Protein AF-A0A7K3Y4B8-F1 (afdb_monomer_lite)

Sequence (287 aa):
VKPGFDLDEVRARVLRGQSLDTVLTEMQGIPAPSKPAAPAEVAPARPMEDERVVALDGMVKRLRGYVQELQDDLRERDREMERLRQTLRRERSAAGRKMRRDAELATKDATIENLRRQLRGERRRGRRLKKRLERMRTVAEIEESEDYTPIKVLESLTREAVRNLQEEVGIARGDVLYVARAHGWGRGVVKDLAEIGVRALVIGGEPPDPHLIRVTREAPLPLLPTDAVRPDIRGRTGAVKTDTLDDAIAEWDEEQKEYRREKDTERLEYLFKEYRSEREKEVRRGG

Radius of gyration: 58.85 Å; chains: 1; bounding box: 98×71×157 Å

Foldseek 3Di:
DDPDDPVVVLVVVVVVPDDSVVVVVVVPDDDDDDDDDDDDDDDDDDPPVVVVVVVVVVVVVVVVVVVVVVVVVVVVVVVVVVVVVVVVVVVVVVVVVVVVVVVVVVVVVVVVVVVVVVVVVVVVVVVLVVVLVVVQVVQVVQVVPLFKHKEFEFAEQEPVSVVVSCVRHRDAAAHEYEHQYDPPHDLVSLLVNLVRHHAAYEYHDDDHDPVVVVSCLVSVHHYHYCVQFVWADDPRMTITGPVSVVVRSVVSVVVSVVVVVVVVVVVVVVVVVVVVVVVVVVVVVVD

pLDDT: mean 83.44, std 15.02, range [31.27, 97.88]

Structure (mmCIF, N/CA/C/O backbone):
data_AF-A0A7K3Y4B8-F1
#
_entry.id   AF-A0A7K3Y4B8-F1
#
loop_
_atom_site.group_PDB
_atom_site.id
_atom_site.type_symbol
_atom_site.label_atom_id
_atom_site.label_alt_id
_atom_site.label_comp_id
_atom_site.label_asym_id
_atom_site.label_entity_id
_atom_site.label_seq_id
_atom_site.pdbx_PDB_ins_code
_atom_site.Cartn_x
_atom_site.Cartn_y
_atom_site.Cartn_z
_atom_site.occupancy
_atom_site.B_iso_or_equiv
_atom_site.auth_seq_id
_atom_site.auth_comp_id
_atom_site.auth_asym_id
_atom_site.auth_atom_id
_atom_site.pdbx_PDB_model_num
ATOM 1 N N . VAL A 1 1 ? 61.520 29.782 -61.969 1.00 47.88 1 VAL A N 1
ATOM 2 C CA . VAL A 1 1 ? 62.133 31.093 -61.649 1.00 47.88 1 VAL A CA 1
ATOM 3 C C . VAL A 1 1 ? 63.569 31.055 -62.155 1.00 47.88 1 VAL A C 1
ATOM 5 O O . VAL A 1 1 ? 64.222 30.046 -61.919 1.00 47.88 1 VAL A O 1
ATOM 8 N N . LYS A 1 2 ? 64.014 32.049 -62.943 1.00 43.81 2 LYS A N 1
ATOM 9 C CA . LYS A 1 2 ? 65.394 32.095 -63.471 1.00 43.81 2 LYS A CA 1
ATOM 10 C C . LYS A 1 2 ? 66.403 32.154 -62.303 1.00 43.81 2 LYS A C 1
ATOM 12 O O . LYS A 1 2 ? 66.070 32.761 -61.285 1.00 43.81 2 LYS A O 1
ATOM 17 N N . PRO A 1 3 ? 67.597 31.547 -62.419 1.00 48.22 3 PRO A N 1
ATOM 18 C CA . PRO A 1 3 ? 68.593 31.581 -61.353 1.00 48.22 3 PRO A CA 1
ATOM 19 C C . PRO A 1 3 ? 69.173 32.996 -61.233 1.00 48.22 3 PRO A C 1
ATOM 21 O O . PRO A 1 3 ? 69.582 33.567 -62.241 1.00 48.22 3 PRO A O 1
ATOM 24 N N . GLY A 1 4 ? 69.178 33.559 -60.022 1.00 60.00 4 GLY A N 1
ATOM 25 C CA . GLY A 1 4 ? 69.730 34.894 -59.740 1.00 60.00 4 GLY A CA 1
ATOM 26 C C . GLY A 1 4 ? 68.827 35.835 -58.934 1.00 60.00 4 GLY A C 1
ATOM 27 O O . GLY A 1 4 ? 69.252 36.940 -58.624 1.00 60.00 4 GLY A O 1
ATOM 28 N N . PHE A 1 5 ? 67.609 35.418 -58.577 1.00 62.25 5 PHE A N 1
ATOM 29 C CA . PHE A 1 5 ? 66.729 36.186 -57.692 1.00 62.25 5 PHE A CA 1
ATOM 30 C C . PHE A 1 5 ? 66.777 35.626 -56.272 1.00 62.25 5 PHE A C 1
ATOM 32 O O . PHE A 1 5 ? 66.592 34.421 -56.091 1.00 62.25 5 PHE A O 1
ATOM 39 N N . ASP A 1 6 ? 67.006 36.491 -55.282 1.00 70.81 6 ASP A N 1
ATOM 40 C CA . ASP A 1 6 ? 66.901 36.112 -53.875 1.00 70.81 6 ASP A CA 1
ATOM 41 C C . ASP A 1 6 ? 65.427 35.827 -53.544 1.00 70.81 6 ASP A C 1
ATOM 43 O O . ASP A 1 6 ? 64.566 36.714 -53.542 1.00 70.81 6 ASP A O 1
ATOM 47 N N . LEU A 1 7 ? 65.113 34.543 -53.370 1.00 70.44 7 LEU A N 1
ATOM 48 C CA . LEU A 1 7 ? 63.744 34.049 -53.239 1.00 70.44 7 LEU A CA 1
ATOM 49 C C . LEU A 1 7 ? 63.073 34.568 -51.964 1.00 70.44 7 LEU A C 1
ATOM 51 O O . LEU A 1 7 ? 61.848 34.720 -51.953 1.00 70.44 7 LEU A O 1
ATOM 55 N N . ASP A 1 8 ? 63.856 34.877 -50.929 1.00 70.81 8 ASP A N 1
ATOM 56 C CA . ASP A 1 8 ? 63.346 35.380 -49.656 1.00 70.81 8 ASP A CA 1
ATOM 57 C C . ASP A 1 8 ? 62.881 36.841 -49.768 1.00 70.81 8 ASP A C 1
ATOM 59 O O . ASP A 1 8 ? 61.846 37.210 -49.200 1.00 70.81 8 ASP A O 1
ATOM 63 N N . GLU A 1 9 ? 63.544 37.654 -50.596 1.00 72.44 9 GLU A N 1
ATOM 64 C CA . GLU A 1 9 ? 63.140 39.040 -50.848 1.00 72.44 9 GLU A CA 1
ATOM 65 C C . GLU A 1 9 ? 61.836 39.120 -51.662 1.00 72.44 9 GLU A C 1
ATOM 67 O O . GLU A 1 9 ? 60.930 39.897 -51.337 1.00 72.44 9 GLU A O 1
ATOM 72 N N . VAL A 1 10 ? 61.685 38.252 -52.669 1.00 74.12 10 VAL A N 1
ATOM 73 C CA . VAL A 1 10 ? 60.456 38.158 -53.475 1.00 74.12 10 VAL A CA 1
ATOM 74 C C . VAL A 1 10 ? 59.277 37.693 -52.610 1.00 74.12 10 VAL A C 1
ATOM 76 O O . VAL A 1 10 ? 58.186 38.264 -52.686 1.00 74.12 10 VAL A O 1
ATOM 79 N N . ARG A 1 11 ? 59.487 36.706 -51.725 1.00 71.19 11 ARG A N 1
ATOM 80 C CA . ARG A 1 11 ? 58.441 36.195 -50.819 1.00 71.19 11 ARG A CA 1
ATOM 81 C C . ARG A 1 11 ? 57.968 37.251 -49.820 1.00 71.19 11 ARG A C 1
ATOM 83 O O . ARG A 1 11 ? 56.764 37.373 -49.588 1.00 71.19 11 ARG A O 1
ATOM 90 N N . ALA A 1 12 ? 58.892 38.035 -49.262 1.00 79.06 12 ALA A N 1
ATOM 91 C CA . ALA A 1 12 ? 58.577 39.080 -48.291 1.00 79.06 12 ALA A CA 1
ATOM 92 C C . ALA A 1 12 ? 57.736 40.223 -48.890 1.00 79.06 12 ALA A C 1
ATOM 94 O O . ALA A 1 12 ? 56.865 40.765 -48.206 1.00 79.06 12 ALA A O 1
ATOM 95 N N . ARG A 1 13 ? 57.959 40.585 -50.162 1.00 71.94 13 ARG A N 1
ATOM 96 C CA . ARG A 1 13 ? 57.201 41.652 -50.845 1.00 71.94 13 ARG A CA 1
ATOM 97 C C . ARG A 1 13 ? 55.808 41.202 -51.293 1.00 71.94 13 ARG A C 1
ATOM 99 O O . ARG A 1 13 ? 54.858 41.976 -51.180 1.00 71.94 13 ARG A O 1
ATOM 106 N N . VAL A 1 14 ? 55.656 39.937 -51.689 1.00 78.75 14 VAL A N 1
ATOM 107 C CA . VAL A 1 14 ? 54.344 39.354 -52.028 1.00 78.75 14 VAL A CA 1
ATOM 108 C C . VAL A 1 14 ? 53.461 39.196 -50.782 1.00 78.75 14 VAL A C 1
ATOM 110 O O . VAL A 1 14 ? 52.271 39.499 -50.834 1.00 78.75 14 VAL A O 1
ATOM 113 N N . LEU A 1 15 ? 54.034 38.832 -49.626 1.00 78.00 15 LEU A N 1
ATOM 114 C CA . LEU A 1 15 ? 53.306 38.801 -48.344 1.00 78.00 15 LEU A CA 1
ATOM 115 C C . LEU A 1 15 ? 52.846 40.191 -47.864 1.00 78.00 15 LEU A C 1
ATOM 117 O O . LEU A 1 15 ? 51.876 40.278 -47.115 1.00 78.00 15 LEU A O 1
ATOM 121 N N . ARG A 1 16 ? 53.489 41.279 -48.316 1.00 74.44 16 ARG A N 1
ATOM 122 C CA . ARG A 1 16 ? 53.039 42.667 -48.083 1.00 74.44 16 ARG A CA 1
ATOM 123 C C . ARG A 1 16 ? 51.986 43.155 -49.090 1.00 74.44 16 ARG A C 1
ATOM 125 O O . ARG A 1 16 ? 51.612 44.322 -49.041 1.00 74.44 16 ARG A O 1
ATOM 132 N N . GLY A 1 17 ? 51.494 42.285 -49.976 1.00 64.56 17 GLY A N 1
ATOM 133 C CA . GLY A 1 17 ? 50.363 42.574 -50.863 1.00 64.56 17 GLY A CA 1
ATOM 134 C C . GLY A 1 17 ? 50.723 43.121 -52.248 1.00 64.56 17 GLY A C 1
ATOM 135 O O . GLY A 1 17 ? 49.830 43.584 -52.953 1.00 64.56 17 GLY A O 1
ATOM 136 N N . GLN A 1 18 ? 51.992 43.069 -52.669 1.00 76.88 18 GLN A N 1
ATOM 137 C CA . GLN A 1 18 ? 52.381 43.409 -54.045 1.00 76.88 18 GLN A CA 1
ATOM 138 C C . GLN A 1 18 ? 52.241 42.198 -54.980 1.00 76.88 18 GLN A C 1
ATOM 140 O O . GLN A 1 18 ? 52.522 41.063 -54.591 1.00 76.88 18 GLN A O 1
ATOM 145 N N . SER A 1 19 ? 51.812 42.431 -56.225 1.00 76.06 19 SER A N 1
ATOM 146 C CA . SER A 1 19 ? 51.643 41.356 -57.210 1.00 76.06 19 SER A CA 1
ATOM 147 C C . SER A 1 19 ? 52.997 40.813 -57.690 1.00 76.06 19 SER A C 1
ATOM 149 O O . SER A 1 19 ? 53.968 41.563 -57.824 1.00 76.06 19 SER A O 1
ATOM 151 N N . LEU A 1 20 ? 53.069 39.502 -57.944 1.00 70.81 20 LEU A N 1
ATOM 152 C CA . LEU A 1 20 ? 54.301 38.816 -58.360 1.00 70.81 20 LEU A CA 1
ATOM 153 C C . LEU A 1 20 ? 54.913 39.455 -59.622 1.00 70.81 20 LEU A C 1
ATOM 155 O O . LEU A 1 20 ? 56.127 39.634 -59.698 1.00 70.81 20 LEU A O 1
ATOM 159 N N . ASP A 1 21 ? 54.062 39.860 -60.568 1.00 66.25 21 ASP A N 1
ATOM 160 C CA . ASP A 1 21 ? 54.479 40.461 -61.837 1.00 66.25 21 ASP A CA 1
ATOM 161 C C . ASP A 1 21 ? 55.110 41.845 -61.640 1.00 66.25 21 ASP A C 1
ATOM 163 O O . ASP A 1 21 ? 56.146 42.136 -62.237 1.00 66.25 21 ASP A O 1
ATOM 167 N N . THR A 1 22 ? 54.574 42.681 -60.742 1.00 71.06 22 THR A N 1
ATOM 168 C CA . THR A 1 22 ? 55.178 43.990 -60.423 1.00 71.06 22 THR A CA 1
ATOM 169 C C . THR A 1 22 ? 56.569 43.858 -59.801 1.00 71.06 22 THR A C 1
ATOM 171 O O . THR A 1 22 ? 57.482 44.577 -60.201 1.00 71.06 22 THR A O 1
ATOM 174 N N . VAL A 1 23 ? 56.768 42.889 -58.898 1.00 73.94 23 VAL A N 1
ATOM 175 C CA . VAL A 1 23 ? 58.069 42.662 -58.240 1.00 73.94 23 VAL A CA 1
ATOM 176 C C . VAL A 1 23 ? 59.115 42.182 -59.250 1.00 73.94 23 VAL A C 1
ATOM 178 O O . VAL A 1 23 ? 60.250 42.652 -59.243 1.00 73.94 23 VAL A O 1
ATOM 181 N N . LEU A 1 24 ? 58.733 41.289 -60.166 1.00 70.00 24 LEU A N 1
ATOM 182 C CA . LEU A 1 24 ? 59.636 40.793 -61.208 1.00 70.00 24 LEU A CA 1
ATOM 183 C C . LEU A 1 24 ? 59.995 41.867 -62.244 1.00 70.00 24 LEU A C 1
ATOM 185 O O . LEU A 1 24 ? 61.100 41.838 -62.782 1.00 70.00 24 LEU A O 1
ATOM 189 N N . THR A 1 25 ? 59.092 42.815 -62.502 1.00 68.94 25 THR A N 1
ATOM 190 C CA . THR A 1 25 ? 59.298 43.884 -63.490 1.00 68.94 25 THR A CA 1
ATOM 191 C C . THR A 1 25 ? 60.204 44.994 -62.950 1.00 68.94 25 THR A C 1
ATOM 193 O O . THR A 1 25 ? 61.100 45.447 -63.659 1.00 68.94 25 THR A O 1
ATOM 196 N N . GLU A 1 26 ? 60.049 45.386 -61.680 1.00 68.19 26 GLU A N 1
ATOM 197 C CA . GLU A 1 26 ? 60.945 46.360 -61.031 1.00 68.19 26 GLU A CA 1
ATOM 198 C C . GLU A 1 26 ? 62.369 45.820 -60.874 1.00 68.19 26 GLU A C 1
ATOM 200 O O . GLU A 1 26 ? 63.338 46.556 -61.050 1.00 68.19 26 GLU A O 1
ATOM 205 N N . MET A 1 27 ? 62.509 44.521 -60.600 1.00 66.06 27 MET A N 1
ATOM 206 C CA . MET A 1 27 ? 63.821 43.890 -60.477 1.00 66.06 27 MET A CA 1
ATOM 207 C C . MET A 1 27 ? 64.529 43.667 -61.819 1.00 66.06 27 MET A C 1
ATOM 209 O O . MET A 1 27 ? 65.732 43.414 -61.825 1.00 66.06 27 MET A O 1
ATOM 213 N N . GLN A 1 28 ? 63.817 43.731 -62.950 1.00 63.09 28 GLN A N 1
ATOM 214 C CA . GLN A 1 28 ? 64.397 43.424 -64.260 1.00 63.09 28 GLN A CA 1
ATOM 215 C C . GLN A 1 28 ? 64.943 44.618 -65.039 1.00 63.09 28 GLN A C 1
ATOM 217 O O . GLN A 1 28 ? 65.652 44.359 -66.001 1.00 63.09 28 GLN A O 1
ATOM 222 N N . GLY A 1 29 ? 64.717 45.869 -64.619 1.00 49.56 29 GLY A N 1
ATOM 223 C CA . GLY A 1 29 ? 65.315 47.055 -65.251 1.00 49.56 29 GLY A CA 1
ATOM 224 C C . GLY A 1 29 ? 64.947 47.220 -66.736 1.00 49.56 29 GLY A C 1
ATOM 225 O O . GLY A 1 29 ? 65.363 46.463 -67.605 1.00 49.56 29 GLY A O 1
ATOM 226 N N . ILE A 1 30 ? 64.166 48.245 -67.063 1.00 45.56 30 ILE A N 1
ATOM 227 C CA . ILE A 1 30 ? 63.660 48.479 -68.426 1.00 45.56 30 ILE A CA 1
ATOM 228 C C . ILE A 1 30 ? 64.830 48.654 -69.427 1.00 45.56 30 ILE A C 1
ATOM 230 O O . ILE A 1 30 ? 65.615 49.590 -69.257 1.00 45.56 30 ILE A O 1
ATOM 234 N N . PRO A 1 31 ? 64.948 47.847 -70.505 1.00 41.91 31 PRO A N 1
ATOM 235 C CA . PRO A 1 31 ? 65.860 48.146 -71.605 1.00 41.91 31 PRO A CA 1
ATOM 236 C C . PRO A 1 31 ? 65.243 49.200 -72.538 1.00 41.91 31 PRO A C 1
ATOM 238 O O . PRO A 1 31 ? 64.061 49.136 -72.879 1.00 41.91 31 PRO A O 1
ATOM 241 N N . ALA A 1 32 ? 66.055 50.172 -72.958 1.00 36.22 32 ALA A N 1
ATOM 242 C CA . ALA A 1 32 ? 65.668 51.265 -73.851 1.00 36.22 32 ALA A CA 1
ATOM 243 C C . ALA A 1 32 ? 65.289 50.785 -75.275 1.00 36.22 32 ALA A C 1
ATOM 245 O O . ALA A 1 32 ? 65.851 49.797 -75.754 1.00 36.22 32 ALA A O 1
ATOM 246 N N . PRO A 1 33 ? 64.394 51.493 -75.997 1.00 41.59 33 PRO A N 1
ATOM 247 C CA . PRO A 1 33 ? 63.966 51.092 -77.334 1.00 41.59 33 PRO A CA 1
ATOM 248 C C . PRO A 1 33 ? 64.911 51.633 -78.421 1.00 41.59 33 PRO A C 1
ATOM 250 O O . PRO A 1 33 ? 65.165 52.836 -78.486 1.00 41.59 33 PRO A O 1
ATOM 253 N N . SER A 1 34 ? 65.381 50.768 -79.326 1.00 33.69 34 SER A N 1
ATOM 254 C CA . SER A 1 34 ? 66.035 51.171 -80.579 1.00 33.69 34 SER A CA 1
ATOM 255 C C . SER A 1 34 ? 65.073 51.060 -81.773 1.00 33.69 34 SER A C 1
ATOM 257 O O . SER A 1 34 ? 64.237 50.161 -81.859 1.00 33.69 34 SER A O 1
ATOM 259 N N . LYS A 1 35 ? 65.167 52.043 -82.674 1.00 33.09 35 LYS A N 1
ATOM 260 C CA . LYS A 1 35 ? 64.356 52.252 -83.893 1.00 33.09 35 LYS A CA 1
ATOM 261 C C . LYS A 1 35 ? 65.158 51.804 -85.153 1.00 33.09 35 LYS A C 1
ATOM 263 O O . LYS A 1 35 ? 66.322 51.451 -85.001 1.00 33.09 35 LYS A O 1
ATOM 268 N N . PRO A 1 36 ? 64.593 51.779 -86.380 1.00 51.81 36 PRO A N 1
ATOM 269 C CA . PRO A 1 36 ? 64.419 50.558 -87.178 1.00 51.81 36 PRO A CA 1
ATOM 270 C C . PRO A 1 36 ? 65.188 50.552 -88.520 1.00 51.81 36 PRO A C 1
ATOM 272 O O . PRO A 1 36 ? 65.557 51.608 -89.027 1.00 51.81 36 PRO A O 1
ATOM 275 N N . ALA A 1 37 ? 65.327 49.384 -89.163 1.00 31.27 37 ALA A N 1
ATOM 276 C CA . ALA A 1 37 ? 65.593 49.284 -90.605 1.00 31.27 37 ALA A CA 1
ATOM 277 C C . ALA A 1 37 ? 65.123 47.931 -91.183 1.00 31.27 37 ALA A C 1
ATOM 279 O O . ALA A 1 37 ? 65.311 46.882 -90.573 1.00 31.27 37 ALA A O 1
ATOM 280 N N . ALA A 1 38 ? 64.500 47.989 -92.359 1.00 34.81 38 ALA A N 1
ATOM 281 C CA . ALA A 1 38 ? 64.041 46.883 -93.211 1.00 34.81 38 ALA A CA 1
ATOM 282 C C . ALA A 1 38 ? 64.937 46.806 -94.482 1.00 34.81 38 ALA A C 1
ATOM 284 O O . ALA A 1 38 ? 65.752 47.712 -94.653 1.00 34.81 38 ALA A O 1
ATOM 285 N N . PRO A 1 39 ? 64.682 45.942 -95.492 1.00 53.06 39 PRO A N 1
ATOM 286 C CA . PRO A 1 39 ? 64.521 44.473 -95.522 1.00 53.06 39 PRO A CA 1
ATOM 287 C C . PRO A 1 39 ? 65.403 43.762 -96.607 1.00 53.06 39 PRO A C 1
ATOM 289 O O . PRO A 1 39 ? 65.973 44.428 -97.463 1.00 53.06 39 PRO A O 1
ATOM 292 N N . ALA A 1 40 ? 65.371 42.409 -96.622 1.00 42.31 40 ALA A N 1
ATOM 293 C CA . ALA A 1 40 ? 65.814 41.445 -97.676 1.00 42.31 40 ALA A CA 1
ATOM 294 C C . ALA A 1 40 ? 67.350 41.204 -97.813 1.00 42.31 40 ALA A C 1
ATOM 296 O O . ALA A 1 40 ? 68.127 42.092 -97.505 1.00 42.31 40 ALA A O 1
ATOM 297 N N . GLU A 1 41 ? 67.922 40.036 -98.165 1.00 36.22 41 GLU A N 1
ATOM 298 C CA . GLU A 1 41 ? 67.549 38.901 -99.042 1.00 36.22 41 GLU A CA 1
ATOM 299 C C . GLU A 1 41 ? 68.139 37.534 -98.566 1.00 36.22 41 GLU A C 1
ATOM 301 O O . GLU A 1 41 ? 68.649 37.399 -97.459 1.00 36.22 41 GLU A O 1
ATOM 306 N N . VAL A 1 42 ? 68.013 36.496 -99.404 1.00 47.12 42 VAL A N 1
ATOM 307 C CA . VAL A 1 42 ? 67.767 35.077 -99.101 1.00 47.12 42 VAL A CA 1
ATOM 308 C C . VAL A 1 42 ? 68.971 34.147 -99.401 1.00 47.12 42 VAL A C 1
ATOM 310 O O . VAL A 1 42 ? 69.652 34.335 -100.402 1.00 47.12 42 VAL A O 1
ATOM 313 N N . ALA A 1 43 ? 69.081 33.060 -98.605 1.00 41.88 43 ALA A N 1
ATOM 314 C CA . ALA A 1 43 ? 69.669 31.714 -98.866 1.00 41.88 43 ALA A CA 1
ATOM 315 C C . ALA A 1 43 ? 71.211 31.500 -98.841 1.00 41.88 43 ALA A C 1
ATOM 317 O O . ALA A 1 43 ? 71.957 32.434 -99.116 1.00 41.88 43 ALA A O 1
ATOM 318 N N . PRO A 1 44 ? 71.719 30.264 -98.545 1.00 47.16 44 PRO A N 1
ATOM 319 C CA . PRO A 1 44 ? 71.033 28.955 -98.545 1.00 47.16 44 PRO A CA 1
ATOM 320 C C . PRO A 1 44 ? 71.127 28.095 -97.257 1.00 47.16 44 PRO A C 1
ATOM 322 O O . PRO A 1 44 ? 71.902 28.343 -96.335 1.00 47.16 44 PRO A O 1
ATOM 325 N N . ALA A 1 45 ? 70.283 27.056 -97.251 1.00 52.28 45 ALA A N 1
ATOM 326 C CA . ALA A 1 45 ? 70.007 26.068 -96.209 1.00 52.28 45 ALA A CA 1
ATOM 327 C C . ALA A 1 45 ? 71.229 25.318 -95.633 1.00 52.28 45 ALA A C 1
ATOM 329 O O . ALA A 1 45 ? 72.159 24.950 -96.352 1.00 52.28 45 ALA A O 1
ATOM 330 N N . ARG A 1 46 ? 71.157 25.007 -94.328 1.00 48.75 46 ARG A N 1
ATOM 331 C CA . ARG A 1 46 ? 72.013 24.038 -93.616 1.00 48.75 46 ARG A CA 1
ATOM 332 C C . ARG A 1 46 ? 71.132 22.970 -92.934 1.00 48.75 46 ARG A C 1
ATOM 334 O O . ARG A 1 46 ? 70.122 23.341 -92.347 1.00 48.75 46 ARG A O 1
ATOM 341 N N . PRO A 1 47 ? 71.519 21.682 -92.916 1.00 51.38 47 PRO A N 1
ATOM 342 C CA . PRO A 1 47 ? 70.685 20.557 -92.464 1.00 51.38 47 PRO A CA 1
ATOM 343 C C . PRO A 1 47 ? 70.679 20.336 -90.931 1.00 51.38 47 PRO A C 1
ATOM 345 O O . PRO A 1 47 ? 70.655 19.201 -90.473 1.00 51.38 47 PRO A O 1
ATOM 348 N N . MET A 1 48 ? 70.762 21.394 -90.110 1.00 50.84 48 MET A N 1
ATOM 349 C CA . MET A 1 48 ? 70.856 21.269 -88.635 1.00 50.84 48 MET A CA 1
ATOM 350 C C . MET A 1 48 ? 69.549 21.558 -87.877 1.00 50.84 48 MET A C 1
ATOM 352 O O . MET A 1 48 ? 69.474 21.326 -86.669 1.00 50.84 48 MET A O 1
ATOM 356 N N . GLU A 1 49 ? 68.521 22.077 -88.549 1.00 56.44 49 GLU A N 1
ATOM 357 C CA . GLU A 1 49 ? 67.214 22.326 -87.922 1.00 56.44 49 GLU A CA 1
ATOM 358 C C . GLU A 1 49 ? 66.419 21.025 -87.736 1.00 56.44 49 GLU A C 1
ATOM 360 O O . GLU A 1 49 ? 65.734 20.873 -86.724 1.00 56.44 49 GLU A O 1
ATOM 365 N N . ASP A 1 50 ? 66.624 20.032 -88.604 1.00 61.25 50 ASP A N 1
ATOM 366 C CA . ASP A 1 50 ? 65.893 18.762 -88.566 1.00 61.25 50 ASP A CA 1
ATOM 367 C C . ASP A 1 50 ? 66.209 17.921 -87.313 1.00 61.25 50 ASP A C 1
ATOM 369 O O . ASP A 1 50 ? 65.296 17.407 -86.672 1.00 61.25 50 ASP A O 1
ATOM 373 N N . GLU A 1 51 ? 67.470 17.826 -86.871 1.00 66.81 51 GLU A N 1
ATOM 374 C CA . GLU A 1 51 ? 67.832 17.014 -85.690 1.00 66.81 51 GLU A CA 1
ATOM 375 C C . GLU A 1 51 ? 67.274 17.579 -84.372 1.00 66.81 51 GLU A C 1
ATOM 377 O O . GLU A 1 51 ? 66.849 16.830 -83.487 1.00 66.81 51 GLU A O 1
ATOM 382 N N . ARG A 1 52 ? 67.239 18.912 -84.229 1.00 70.81 52 ARG A N 1
ATOM 383 C CA . ARG A 1 52 ? 66.676 19.582 -83.043 1.00 70.81 52 ARG A CA 1
ATOM 384 C C . ARG A 1 52 ? 65.158 19.477 -83.004 1.00 70.81 52 ARG A C 1
ATOM 386 O O . ARG A 1 52 ? 64.602 19.260 -81.927 1.00 70.81 52 ARG A O 1
ATOM 393 N N . VAL A 1 53 ? 64.509 19.607 -84.159 1.00 75.56 53 VAL A N 1
ATOM 394 C CA . VAL A 1 53 ? 63.063 19.405 -84.299 1.00 75.56 53 VAL A CA 1
ATOM 395 C C . VAL A 1 53 ? 62.709 17.961 -83.944 1.00 75.56 53 VAL A C 1
ATOM 397 O O . VAL A 1 53 ? 61.864 17.747 -83.080 1.00 75.56 53 VAL A O 1
ATOM 400 N N . VAL A 1 54 ? 63.453 16.974 -84.452 1.00 76.19 54 VAL A N 1
ATOM 401 C CA . VAL A 1 54 ? 63.255 15.552 -84.120 1.00 76.19 54 VAL A CA 1
ATOM 402 C C . VAL A 1 54 ? 63.469 15.261 -82.624 1.00 76.19 54 VAL A C 1
ATOM 404 O O . VAL A 1 54 ? 62.702 14.505 -82.020 1.00 76.19 54 VAL A O 1
ATOM 407 N N . ALA A 1 55 ? 64.472 15.869 -81.982 1.00 79.25 55 ALA A N 1
ATOM 408 C CA . ALA A 1 55 ? 64.721 15.694 -80.548 1.00 79.25 55 ALA A CA 1
ATOM 409 C C . ALA A 1 55 ? 63.615 16.308 -79.665 1.00 79.25 55 ALA A C 1
ATOM 411 O O . ALA A 1 55 ? 63.202 15.696 -78.669 1.00 79.25 55 ALA A O 1
ATOM 412 N N . LEU A 1 56 ? 63.121 17.497 -80.029 1.00 81.25 56 LEU A N 1
ATOM 413 C CA . LEU A 1 56 ? 62.002 18.160 -79.358 1.00 81.25 56 LEU A CA 1
ATOM 414 C C . LEU A 1 56 ? 60.690 17.404 -79.582 1.00 81.25 56 LEU A C 1
ATOM 416 O O . LEU A 1 56 ? 59.965 17.178 -78.616 1.00 81.25 56 LEU A O 1
ATOM 420 N N . ASP A 1 57 ? 60.429 16.913 -80.792 1.00 80.50 57 ASP A N 1
ATOM 421 C CA . ASP A 1 57 ? 59.266 16.074 -81.097 1.00 80.50 57 ASP A CA 1
ATOM 422 C C . ASP A 1 57 ? 59.290 14.765 -80.298 1.00 80.50 57 ASP A C 1
ATOM 424 O O . ASP A 1 57 ? 58.270 14.338 -79.747 1.00 80.50 57 ASP A O 1
ATOM 428 N N . GLY A 1 58 ? 60.470 14.159 -80.131 1.00 85.06 58 GLY A N 1
ATOM 429 C CA . GLY A 1 58 ? 60.668 13.012 -79.246 1.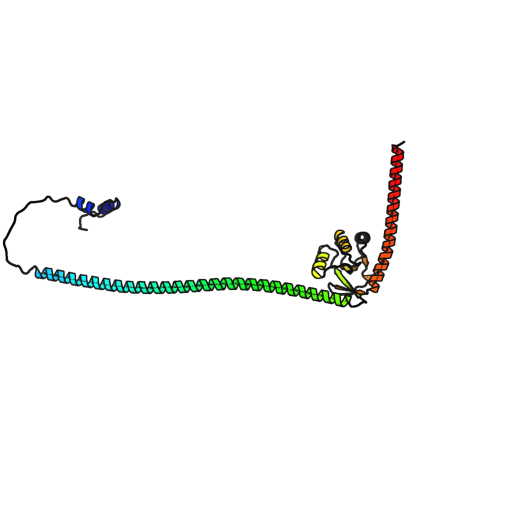00 85.06 58 GLY A CA 1
ATOM 430 C C . GLY A 1 58 ? 60.381 13.334 -77.773 1.00 85.06 58 GLY A C 1
ATOM 431 O O . GLY A 1 58 ? 59.781 12.521 -77.065 1.00 85.06 58 GLY A O 1
ATOM 432 N N . MET A 1 59 ? 60.766 14.522 -77.299 1.00 85.50 59 MET A N 1
ATOM 433 C CA . MET A 1 59 ? 60.477 14.983 -75.936 1.00 85.50 59 MET A CA 1
ATOM 434 C C . MET A 1 59 ? 58.989 15.285 -75.734 1.00 85.50 59 MET A C 1
ATOM 436 O O . MET A 1 59 ? 58.413 14.853 -74.737 1.00 85.50 59 MET A O 1
ATOM 440 N N . VAL A 1 60 ? 58.346 15.946 -76.697 1.00 88.75 60 VAL A N 1
ATOM 441 C CA . VAL A 1 60 ? 56.901 16.199 -76.706 1.00 88.75 60 VAL A CA 1
ATOM 442 C C . VAL A 1 60 ? 56.132 14.881 -76.707 1.00 88.75 60 VAL A C 1
ATOM 444 O O . VAL A 1 60 ? 55.164 14.745 -75.964 1.00 88.75 60 VAL A O 1
ATOM 447 N N . LYS A 1 61 ? 56.578 13.872 -77.466 1.00 87.19 61 LYS A N 1
ATOM 448 C CA . LYS A 1 61 ? 55.965 12.538 -77.466 1.00 87.19 61 LYS A CA 1
ATOM 449 C C . LYS A 1 61 ? 56.075 11.844 -76.103 1.00 87.19 61 LYS A C 1
ATOM 451 O O . LYS A 1 61 ? 55.082 11.293 -75.638 1.00 87.19 61 LYS A O 1
ATOM 456 N N . ARG A 1 62 ? 57.235 11.916 -75.434 1.00 88.38 62 ARG A N 1
ATOM 457 C CA . ARG A 1 62 ? 57.414 11.379 -74.067 1.00 88.38 62 ARG A CA 1
ATOM 458 C C . ARG A 1 62 ? 56.556 12.110 -73.038 1.00 88.38 62 ARG A C 1
ATOM 460 O O . ARG A 1 62 ? 55.899 11.463 -72.234 1.00 88.38 62 ARG A O 1
ATOM 467 N N . LEU A 1 63 ? 56.522 13.442 -73.089 1.00 89.75 63 LEU A N 1
ATOM 468 C CA . LEU A 1 63 ? 55.695 14.253 -72.193 1.00 89.75 63 LEU A CA 1
ATOM 469 C C . LEU A 1 63 ? 54.202 13.988 -72.406 1.00 89.75 63 LEU A C 1
ATOM 471 O O . LEU A 1 63 ? 53.469 13.871 -71.433 1.00 89.75 63 LEU A O 1
ATOM 475 N N . ARG A 1 64 ? 53.751 13.831 -73.657 1.00 89.75 64 ARG A N 1
ATOM 476 C CA . ARG A 1 64 ? 52.375 13.411 -73.963 1.00 89.75 64 ARG A CA 1
ATOM 477 C C . ARG A 1 64 ? 52.070 12.022 -73.400 1.00 89.75 64 ARG A C 1
ATOM 479 O O . ARG A 1 64 ? 50.992 11.844 -72.849 1.00 89.75 64 ARG A O 1
ATOM 486 N N . GLY A 1 65 ? 53.015 11.082 -73.482 1.00 92.06 65 GLY A N 1
ATOM 487 C CA . GLY A 1 65 ? 52.903 9.766 -72.840 1.00 92.06 65 GLY A CA 1
ATOM 488 C C . GLY A 1 65 ? 52.755 9.864 -71.320 1.00 92.06 65 GLY A C 1
ATOM 489 O O . GLY A 1 65 ? 51.814 9.316 -70.766 1.00 92.06 65 GLY A O 1
ATOM 490 N N . TYR A 1 66 ? 53.601 10.657 -70.661 1.00 92.94 66 TYR A N 1
ATOM 491 C CA . TYR A 1 66 ? 53.533 10.861 -69.210 1.00 92.94 66 TYR A CA 1
ATOM 492 C C . TYR A 1 66 ? 52.243 11.568 -68.763 1.00 92.94 66 TYR A C 1
ATOM 494 O O . TYR A 1 66 ? 51.666 11.236 -67.734 1.00 92.94 66 TYR A O 1
ATOM 502 N N . VAL A 1 67 ? 51.748 12.528 -69.552 1.00 93.69 67 VAL A N 1
ATOM 503 C CA . VAL A 1 67 ? 50.441 13.157 -69.304 1.00 93.69 67 VAL A CA 1
ATOM 504 C C . VAL A 1 67 ? 49.310 12.139 -69.454 1.00 93.69 67 VAL A C 1
ATOM 506 O O . VAL A 1 67 ? 48.376 12.175 -68.660 1.00 93.69 67 VAL A O 1
ATOM 509 N N . GLN A 1 68 ? 49.389 11.233 -70.431 1.00 92.94 68 GLN A N 1
ATOM 510 C CA . GLN A 1 68 ? 48.411 10.159 -70.607 1.00 92.94 68 GLN A CA 1
ATOM 511 C C . GLN A 1 68 ? 48.415 9.202 -69.401 1.00 92.94 68 GLN A C 1
ATOM 513 O O . GLN A 1 68 ? 47.355 8.938 -68.845 1.00 92.94 68 GLN A O 1
ATOM 518 N N . GLU A 1 69 ? 49.594 8.759 -68.952 1.00 93.94 69 GLU A N 1
ATOM 519 C CA . GLU A 1 69 ? 49.761 7.904 -67.765 1.00 93.94 69 GLU A CA 1
ATOM 520 C C . GLU A 1 69 ? 49.207 8.580 -66.503 1.00 93.94 69 GLU A C 1
ATOM 522 O O . GLU A 1 69 ? 48.383 7.999 -65.803 1.00 93.94 69 GLU A O 1
ATOM 527 N N . LEU A 1 70 ? 49.555 9.849 -66.260 1.00 94.62 70 LEU A N 1
ATOM 528 C CA . LEU A 1 70 ? 49.013 10.622 -65.138 1.00 94.62 70 LEU A CA 1
ATOM 529 C C . LEU A 1 70 ? 47.490 10.797 -65.215 1.00 94.62 70 LEU A C 1
ATOM 531 O O . LEU A 1 70 ? 46.817 10.815 -64.185 1.00 94.62 70 LEU A O 1
ATOM 535 N N . GLN A 1 71 ? 46.933 10.964 -66.417 1.00 94.00 71 GLN A N 1
ATOM 536 C CA . GLN A 1 71 ? 45.485 11.052 -66.609 1.00 94.00 71 GLN A CA 1
ATOM 537 C C . GLN A 1 71 ? 44.794 9.716 -66.333 1.00 94.00 71 GLN A C 1
ATOM 539 O O . GLN A 1 71 ? 43.699 9.711 -65.767 1.00 94.00 71 GLN A O 1
ATOM 544 N N . ASP A 1 72 ? 45.408 8.600 -66.715 1.00 95.38 72 ASP A N 1
ATOM 545 C CA . ASP A 1 72 ? 44.874 7.269 -66.450 1.00 95.38 72 ASP A CA 1
ATOM 546 C C . ASP A 1 72 ? 44.975 6.914 -64.957 1.00 95.38 72 ASP A C 1
ATOM 548 O O . ASP A 1 72 ? 43.971 6.494 -64.378 1.00 95.38 72 ASP A O 1
ATOM 552 N N . ASP A 1 73 ? 46.088 7.238 -64.293 1.00 95.06 73 ASP A N 1
ATOM 553 C CA . ASP A 1 73 ? 46.238 7.138 -62.836 1.00 95.06 73 ASP A CA 1
ATOM 554 C C . ASP A 1 73 ? 45.189 7.981 -62.100 1.00 95.06 73 ASP A C 1
ATOM 556 O O . ASP A 1 73 ? 44.544 7.508 -61.161 1.00 95.06 73 ASP A O 1
ATOM 560 N N . LEU A 1 74 ? 44.962 9.226 -62.536 1.00 95.62 74 LEU A N 1
ATOM 561 C CA . LEU A 1 74 ? 43.943 10.093 -61.943 1.00 95.62 74 LEU A CA 1
ATOM 562 C C . LEU A 1 74 ? 42.548 9.469 -62.073 1.00 95.62 74 LEU A C 1
ATOM 564 O O . LEU A 1 74 ? 41.799 9.432 -61.098 1.00 95.62 74 LEU A O 1
ATOM 568 N N . ARG A 1 75 ? 42.219 8.902 -63.242 1.00 95.69 75 ARG A N 1
ATOM 569 C CA . ARG A 1 75 ? 40.946 8.195 -63.465 1.00 95.69 75 ARG A CA 1
ATOM 570 C C . ARG A 1 75 ? 40.815 6.958 -62.583 1.00 95.69 75 ARG A C 1
ATOM 572 O O . ARG A 1 75 ? 39.718 6.669 -62.104 1.00 95.69 75 ARG A O 1
ATOM 579 N N . GLU A 1 76 ? 41.888 6.203 -62.375 1.00 96.12 76 GLU A N 1
ATOM 580 C CA . GLU A 1 76 ? 41.879 5.055 -61.466 1.00 96.12 76 GLU A CA 1
ATOM 581 C C . GLU A 1 76 ? 41.656 5.479 -60.016 1.00 96.12 76 GLU A C 1
ATOM 583 O O . GLU A 1 76 ? 40.794 4.910 -59.337 1.00 96.12 76 GLU A O 1
ATOM 588 N N . ARG A 1 77 ? 42.352 6.524 -59.561 1.00 95.94 77 ARG A N 1
ATOM 589 C CA . ARG A 1 77 ? 42.172 7.086 -58.218 1.00 95.94 77 ARG A CA 1
ATOM 590 C C . ARG A 1 77 ? 40.791 7.689 -58.021 1.00 95.94 77 ARG A C 1
ATOM 592 O O . ARG A 1 77 ? 40.207 7.494 -56.959 1.00 95.94 77 ARG A O 1
ATOM 599 N N . ASP A 1 78 ? 40.217 8.335 -59.030 1.00 95.94 78 ASP A N 1
ATOM 600 C CA . ASP A 1 78 ? 38.843 8.838 -58.976 1.00 95.94 78 ASP A CA 1
ATOM 601 C C . ASP A 1 78 ? 37.828 7.696 -58.823 1.00 95.94 78 ASP A C 1
ATOM 603 O O . ASP A 1 78 ? 36.935 7.768 -57.972 1.00 95.94 78 ASP A O 1
ATOM 607 N N . ARG A 1 79 ? 38.003 6.591 -59.564 1.00 96.50 79 ARG A N 1
ATOM 608 C CA . ARG A 1 79 ? 37.176 5.379 -59.403 1.00 96.50 79 ARG A CA 1
ATOM 609 C C . ARG A 1 79 ? 37.344 4.762 -58.015 1.00 96.50 79 ARG A C 1
ATOM 611 O O . ARG A 1 79 ? 36.363 4.320 -57.415 1.00 96.50 79 ARG A O 1
ATOM 618 N N . GLU A 1 80 ? 38.567 4.713 -57.493 1.00 96.31 80 GLU A N 1
ATOM 619 C CA . GLU A 1 80 ? 38.852 4.218 -56.143 1.00 96.31 80 GLU A CA 1
ATOM 620 C C . GLU A 1 80 ? 38.196 5.105 -55.075 1.00 96.31 80 GLU A C 1
ATOM 622 O O . GLU A 1 80 ? 37.504 4.599 -54.188 1.00 96.31 80 GLU A O 1
ATOM 627 N N . MET A 1 81 ? 38.313 6.429 -55.202 1.00 96.56 81 MET A N 1
ATOM 628 C CA . MET A 1 81 ? 37.643 7.389 -54.327 1.00 96.56 81 MET A CA 1
ATOM 629 C C . MET A 1 81 ? 36.126 7.220 -54.356 1.00 96.56 81 MET A C 1
ATOM 631 O O . MET A 1 81 ? 35.486 7.268 -53.304 1.00 96.56 81 MET A O 1
ATOM 635 N N . GLU A 1 82 ? 35.528 7.017 -55.529 1.00 96.31 82 GLU A N 1
ATOM 636 C CA . GLU A 1 82 ? 34.088 6.805 -55.645 1.00 96.31 82 GLU A CA 1
ATOM 637 C C . GLU A 1 82 ? 33.646 5.503 -54.962 1.00 96.31 82 GLU A C 1
ATOM 639 O O . GLU A 1 82 ? 32.691 5.514 -54.177 1.00 96.31 82 GLU A O 1
ATOM 644 N N . ARG A 1 83 ? 34.394 4.407 -55.155 1.00 96.50 83 ARG A N 1
ATOM 645 C CA . ARG A 1 83 ? 34.164 3.132 -54.454 1.00 96.50 83 ARG A CA 1
ATOM 646 C C . ARG A 1 83 ? 34.259 3.299 -52.939 1.00 96.50 83 ARG A C 1
ATOM 648 O O . ARG A 1 83 ? 33.340 2.902 -52.224 1.00 96.50 83 ARG A O 1
ATOM 655 N N . LEU A 1 84 ? 35.321 3.934 -52.438 1.00 97.00 84 LEU A N 1
ATOM 656 C CA . LEU A 1 84 ? 35.513 4.176 -51.005 1.00 97.00 84 LEU A CA 1
ATOM 657 C C . LEU A 1 84 ? 34.406 5.064 -50.424 1.00 97.00 84 LEU A C 1
ATOM 659 O O . LEU A 1 84 ? 33.868 4.762 -49.356 1.00 97.00 84 LEU A O 1
ATOM 663 N N . ARG A 1 85 ? 33.994 6.119 -51.140 1.00 95.81 85 ARG A N 1
ATOM 664 C CA . ARG A 1 85 ? 32.858 6.971 -50.750 1.00 95.81 85 ARG A CA 1
ATOM 665 C C . ARG A 1 85 ? 31.558 6.173 -50.686 1.00 95.81 85 ARG A C 1
ATOM 667 O O . ARG A 1 85 ? 30.771 6.375 -49.759 1.00 95.81 85 ARG A O 1
ATOM 674 N N . GLN A 1 86 ? 31.322 5.264 -51.632 1.00 96.69 86 GLN A N 1
ATOM 675 C CA . GLN A 1 86 ? 30.138 4.407 -51.629 1.00 96.69 86 GLN A CA 1
ATOM 676 C C . GLN A 1 86 ? 30.150 3.435 -50.441 1.00 96.69 86 GLN A C 1
ATOM 678 O O . GLN A 1 86 ? 29.142 3.332 -49.738 1.00 96.69 86 GLN A O 1
ATOM 683 N N . THR A 1 87 ? 31.280 2.780 -50.168 1.00 96.19 87 THR A N 1
ATOM 684 C CA . THR A 1 87 ? 31.446 1.893 -49.007 1.00 96.19 87 THR A CA 1
ATOM 685 C C . THR A 1 87 ? 31.232 2.653 -47.702 1.00 96.19 87 THR A C 1
ATOM 687 O O . THR A 1 87 ? 30.418 2.239 -46.879 1.00 96.19 87 THR A O 1
ATOM 690 N N . LEU A 1 88 ? 31.842 3.831 -47.548 1.00 96.56 88 LEU A N 1
ATOM 691 C CA . LEU A 1 88 ? 31.666 4.675 -46.365 1.00 96.56 88 LEU A CA 1
ATOM 692 C C . LEU A 1 88 ? 30.197 5.067 -46.144 1.00 96.56 88 LEU A C 1
ATOM 694 O O . LEU A 1 88 ? 29.711 5.054 -45.013 1.00 96.56 88 LEU A O 1
ATOM 698 N N . ARG A 1 89 ? 29.461 5.398 -47.213 1.00 95.81 89 ARG A N 1
ATOM 699 C CA . ARG A 1 89 ? 28.019 5.690 -47.130 1.00 95.81 89 ARG A CA 1
ATOM 700 C C . ARG A 1 89 ? 27.214 4.470 -46.684 1.00 95.81 89 ARG A C 1
ATOM 702 O O . ARG A 1 89 ? 26.309 4.618 -45.857 1.00 95.81 89 ARG A O 1
ATOM 709 N N . ARG A 1 90 ? 27.529 3.279 -47.205 1.00 95.94 90 ARG A N 1
ATOM 710 C CA . ARG A 1 90 ? 26.867 2.021 -46.818 1.00 95.94 90 ARG A CA 1
ATOM 711 C C . ARG A 1 90 ? 27.111 1.698 -45.346 1.00 95.94 90 ARG A C 1
ATOM 713 O O . ARG A 1 90 ? 26.137 1.480 -44.628 1.00 95.94 90 ARG A O 1
ATOM 720 N N . GLU A 1 91 ? 28.360 1.776 -44.893 1.00 96.31 91 GLU A N 1
ATOM 721 C CA . GLU A 1 91 ? 28.741 1.533 -43.496 1.00 96.31 91 GLU A CA 1
ATOM 722 C C . GLU A 1 91 ? 28.076 2.526 -42.542 1.00 96.31 91 GLU A C 1
ATOM 724 O O . GLU A 1 91 ? 27.430 2.126 -41.575 1.00 96.31 91 GLU A O 1
ATOM 729 N N . ARG A 1 92 ? 28.110 3.829 -42.855 1.00 94.81 92 ARG A N 1
ATOM 730 C CA . ARG A 1 92 ? 27.414 4.853 -42.055 1.00 94.81 92 ARG A CA 1
ATOM 731 C C . ARG A 1 92 ? 25.912 4.597 -41.972 1.00 94.81 92 ARG A C 1
ATOM 733 O O . ARG A 1 92 ? 25.317 4.736 -40.905 1.00 94.81 92 ARG A O 1
ATOM 740 N N . SER A 1 93 ? 25.294 4.190 -43.078 1.00 95.62 93 SER A N 1
ATOM 741 C CA . SER A 1 93 ? 23.864 3.866 -43.106 1.00 95.62 93 SER A CA 1
ATOM 742 C C . SER A 1 93 ? 23.549 2.615 -42.280 1.00 95.62 93 SER A C 1
ATOM 744 O O . SER A 1 93 ? 22.541 2.579 -41.575 1.00 95.62 93 SER A O 1
ATOM 746 N N . ALA A 1 94 ? 24.402 1.590 -42.342 1.00 95.50 94 ALA A N 1
ATOM 747 C CA . ALA A 1 94 ? 24.260 0.370 -41.554 1.00 95.50 94 ALA A CA 1
ATOM 748 C C . ALA A 1 94 ? 24.436 0.640 -40.052 1.00 95.50 94 ALA A C 1
ATOM 750 O O . ALA A 1 94 ? 23.583 0.229 -39.261 1.00 95.50 94 ALA A O 1
ATOM 751 N N . ALA A 1 95 ? 25.467 1.399 -39.677 1.00 94.94 95 ALA A N 1
ATOM 752 C CA . ALA A 1 95 ? 25.708 1.843 -38.309 1.00 94.94 95 ALA A CA 1
ATOM 753 C C . ALA A 1 95 ? 24.532 2.675 -37.775 1.00 94.94 95 ALA A C 1
ATOM 755 O O . ALA A 1 95 ? 24.012 2.379 -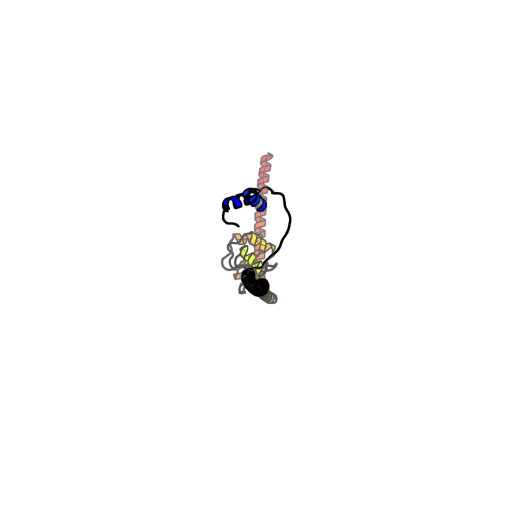36.701 1.00 94.94 95 ALA A O 1
ATOM 756 N N . GLY A 1 96 ? 24.026 3.632 -38.562 1.00 95.19 96 GLY A N 1
ATOM 757 C CA . GLY A 1 96 ? 22.854 4.430 -38.195 1.00 95.19 96 GLY A CA 1
ATOM 758 C C . GLY A 1 96 ? 21.595 3.583 -37.980 1.00 95.19 96 GLY A C 1
ATOM 759 O O . GLY A 1 96 ? 20.873 3.780 -37.004 1.00 95.19 96 GLY A O 1
ATOM 760 N N . ARG A 1 97 ? 21.344 2.582 -38.838 1.00 95.94 97 ARG A N 1
ATOM 761 C CA . ARG A 1 97 ? 20.238 1.625 -38.643 1.00 95.94 97 ARG A CA 1
ATOM 762 C C . ARG A 1 97 ? 20.425 0.752 -37.406 1.00 95.94 97 ARG A C 1
ATOM 764 O O . ARG A 1 97 ? 19.435 0.375 -36.787 1.00 95.94 97 ARG A O 1
ATOM 771 N N . LYS A 1 98 ? 21.659 0.374 -37.068 1.00 96.19 98 LYS A N 1
ATOM 772 C CA . LYS A 1 98 ? 21.950 -0.394 -35.852 1.00 96.19 98 LYS A CA 1
ATOM 773 C C . LYS A 1 98 ? 21.687 0.455 -34.608 1.00 96.19 98 LYS A C 1
ATOM 775 O O . LYS A 1 98 ? 20.878 0.050 -33.791 1.00 96.19 98 LYS A O 1
ATOM 780 N N . MET A 1 99 ? 22.226 1.672 -34.547 1.00 95.81 99 MET A N 1
ATOM 781 C CA . MET A 1 99 ? 22.001 2.593 -33.425 1.00 95.81 99 MET A CA 1
ATOM 782 C C . MET A 1 99 ? 20.517 2.890 -33.184 1.00 95.81 99 MET A C 1
ATOM 784 O O . MET A 1 99 ? 20.075 2.889 -32.041 1.00 95.81 99 MET A O 1
ATOM 788 N N . ARG A 1 100 ? 19.725 3.102 -34.247 1.00 96.00 100 ARG A N 1
ATOM 789 C CA . ARG A 1 100 ? 18.270 3.300 -34.113 1.00 96.00 100 ARG A CA 1
ATOM 790 C C . ARG A 1 100 ? 17.572 2.076 -33.521 1.00 96.00 100 ARG A C 1
ATOM 792 O O . ARG A 1 100 ? 16.737 2.236 -32.641 1.00 96.00 100 ARG A O 1
ATOM 799 N N . ARG A 1 101 ? 17.930 0.873 -33.984 1.00 96.75 101 ARG A N 1
ATOM 800 C CA . ARG A 1 101 ? 17.389 -0.382 -33.443 1.00 96.75 101 ARG A CA 1
ATOM 801 C C . ARG A 1 101 ? 17.792 -0.581 -31.988 1.00 96.75 101 ARG A C 1
ATOM 803 O O . ARG A 1 101 ? 16.935 -0.894 -31.177 1.00 96.75 101 ARG A O 1
ATOM 810 N N . ASP A 1 102 ? 19.055 -0.347 -31.652 1.00 96.50 102 ASP A N 1
ATOM 811 C CA . ASP A 1 102 ? 19.558 -0.493 -30.285 1.00 96.50 102 ASP A CA 1
ATOM 812 C C . ASP A 1 102 ? 18.874 0.512 -29.338 1.00 96.50 102 ASP A C 1
ATOM 814 O O . ASP A 1 102 ? 18.489 0.152 -28.229 1.00 96.50 102 ASP A O 1
ATOM 818 N N . ALA A 1 103 ? 18.627 1.748 -29.791 1.00 96.31 103 ALA A N 1
ATOM 819 C CA . ALA A 1 103 ? 17.864 2.743 -29.034 1.00 96.31 103 ALA A CA 1
ATOM 820 C C . ALA A 1 103 ? 16.386 2.341 -28.847 1.00 96.31 103 ALA A C 1
ATOM 822 O O . ALA A 1 103 ? 15.813 2.520 -27.771 1.00 96.31 103 ALA A O 1
ATOM 823 N N . GLU A 1 104 ? 15.757 1.768 -29.874 1.00 97.38 104 GLU A N 1
ATOM 824 C CA . GLU A 1 104 ? 14.391 1.245 -29.780 1.00 97.38 104 GLU A CA 1
ATOM 825 C C . GLU A 1 104 ? 14.310 0.046 -28.824 1.00 97.38 104 GLU A C 1
ATOM 827 O O . GLU A 1 104 ? 13.395 -0.039 -28.007 1.00 97.38 104 GLU A O 1
ATOM 832 N N . LEU A 1 105 ? 15.287 -0.861 -28.872 1.00 97.75 105 LEU A N 1
ATOM 833 C CA . LEU A 1 105 ? 15.379 -1.979 -27.937 1.00 97.75 105 LEU A CA 1
ATOM 834 C C . LEU A 1 105 ? 15.577 -1.479 -26.506 1.00 97.75 105 LEU A C 1
ATOM 836 O O . LEU A 1 105 ? 14.831 -1.888 -25.627 1.00 97.75 105 LEU A O 1
ATOM 840 N N . ALA A 1 106 ? 16.474 -0.516 -26.282 1.00 96.75 106 ALA A N 1
ATOM 841 C CA . ALA A 1 106 ? 16.698 0.059 -24.959 1.00 96.75 106 ALA A CA 1
ATOM 842 C C . ALA A 1 106 ? 15.433 0.717 -24.376 1.00 96.75 106 ALA A C 1
ATOM 844 O O . ALA A 1 106 ? 15.128 0.546 -23.194 1.00 96.75 106 ALA A O 1
ATOM 845 N N . THR A 1 107 ? 14.659 1.441 -25.194 1.00 96.88 107 THR A N 1
ATOM 846 C CA . THR A 1 107 ? 13.389 2.041 -24.741 1.00 96.88 107 THR A CA 1
ATOM 847 C C . THR A 1 107 ? 12.324 0.980 -24.451 1.00 96.88 107 THR A C 1
ATOM 849 O O . THR A 1 107 ? 11.615 1.074 -23.442 1.00 96.88 107 THR A O 1
ATOM 852 N N . LYS A 1 108 ? 12.237 -0.069 -25.277 1.00 97.56 108 LYS A N 1
ATOM 853 C CA . LYS A 1 108 ? 11.360 -1.224 -25.032 1.00 97.56 108 LYS A CA 1
ATOM 854 C C . LYS A 1 108 ? 11.748 -1.980 -23.764 1.00 97.56 108 LYS A C 1
ATOM 856 O O . LYS A 1 108 ? 10.869 -2.263 -22.956 1.00 97.56 108 LYS A O 1
ATOM 861 N N . ASP A 1 109 ? 13.030 -2.237 -23.540 1.00 97.31 109 ASP A N 1
ATOM 862 C CA . ASP A 1 109 ? 13.531 -2.939 -22.355 1.00 97.31 109 ASP A CA 1
ATOM 863 C C . ASP A 1 109 ? 13.246 -2.151 -21.073 1.00 97.31 109 ASP A C 1
ATOM 865 O O . ASP A 1 109 ? 12.741 -2.712 -20.098 1.00 97.31 109 ASP A O 1
ATOM 869 N N . ALA A 1 110 ? 13.457 -0.831 -21.089 1.00 97.44 110 ALA A N 1
ATOM 870 C CA . ALA A 1 110 ? 13.080 0.037 -19.974 1.00 97.44 110 ALA A CA 1
ATOM 871 C C . ALA A 1 110 ? 11.568 -0.020 -19.686 1.00 97.44 110 ALA A C 1
ATOM 873 O O . ALA A 1 110 ? 11.141 -0.087 -18.529 1.00 97.44 110 ALA A O 1
ATOM 874 N N . THR A 1 111 ? 10.749 -0.053 -20.742 1.00 97.38 111 THR A N 1
ATOM 875 C CA . THR A 1 111 ? 9.291 -0.189 -20.628 1.00 97.38 111 THR A CA 1
ATOM 876 C C . THR A 1 111 ? 8.904 -1.548 -20.041 1.00 97.38 111 THR A C 1
ATOM 878 O O . THR A 1 111 ? 8.075 -1.613 -19.131 1.00 97.38 111 THR A O 1
ATOM 881 N N . ILE A 1 112 ? 9.533 -2.632 -20.502 1.00 97.75 112 ILE A N 1
ATOM 882 C CA . ILE A 1 112 ? 9.319 -3.993 -19.997 1.00 97.75 112 ILE A CA 1
ATOM 883 C C . ILE A 1 112 ? 9.668 -4.074 -18.509 1.00 97.75 112 ILE A C 1
ATOM 885 O O . ILE A 1 112 ? 8.889 -4.629 -17.732 1.00 97.75 112 ILE A O 1
ATOM 889 N N . GLU A 1 113 ? 10.792 -3.502 -18.081 1.00 97.62 113 GLU A N 1
ATOM 890 C CA . GLU A 1 113 ? 11.180 -3.494 -16.668 1.00 97.62 113 GLU A CA 1
ATOM 891 C C . GLU A 1 113 ? 10.197 -2.705 -15.796 1.00 97.62 113 GLU A C 1
ATOM 893 O O . GLU A 1 113 ? 9.821 -3.161 -14.708 1.00 97.62 113 GLU A O 1
ATOM 898 N N . ASN A 1 114 ? 9.693 -1.570 -16.287 1.00 97.88 114 ASN A N 1
ATOM 899 C CA . ASN A 1 114 ? 8.652 -0.822 -15.589 1.00 97.88 114 ASN A CA 1
ATOM 900 C C . ASN A 1 114 ? 7.349 -1.634 -15.458 1.00 97.88 114 ASN A C 1
ATOM 902 O O . ASN A 1 114 ? 6.819 -1.786 -14.353 1.00 97.88 114 ASN A O 1
ATOM 906 N N . LEU A 1 115 ? 6.876 -2.237 -16.553 1.00 97.44 115 LEU A N 1
ATOM 907 C CA . LEU A 1 115 ? 5.677 -3.082 -16.557 1.00 97.44 115 LEU A CA 1
ATOM 908 C C . LEU A 1 115 ? 5.832 -4.292 -15.626 1.00 97.44 115 LEU A C 1
ATOM 910 O O . LEU A 1 115 ? 4.919 -4.624 -14.868 1.00 97.44 115 LEU A O 1
ATOM 914 N N . ARG A 1 116 ? 7.008 -4.930 -15.609 1.00 96.94 116 ARG A N 1
ATOM 915 C CA . ARG A 1 116 ? 7.327 -6.022 -14.674 1.00 96.94 116 ARG A CA 1
ATOM 916 C C . ARG A 1 116 ? 7.243 -5.560 -13.224 1.00 96.94 116 ARG A C 1
ATOM 918 O O . ARG A 1 116 ? 6.706 -6.287 -12.382 1.00 96.94 116 ARG A O 1
ATOM 925 N N . ARG A 1 117 ? 7.754 -4.366 -12.909 1.00 97.44 117 ARG A N 1
ATOM 926 C CA . ARG A 1 117 ? 7.678 -3.785 -11.561 1.00 97.44 117 ARG A CA 1
ATOM 927 C C . ARG A 1 117 ? 6.230 -3.518 -11.153 1.00 97.44 117 ARG A C 1
ATOM 929 O O . ARG A 1 117 ? 5.840 -3.920 -10.055 1.00 97.44 117 ARG A O 1
ATOM 936 N N . GLN A 1 118 ? 5.433 -2.922 -12.038 1.00 96.06 118 GLN A N 1
ATOM 937 C CA . GLN A 1 118 ? 4.006 -2.687 -11.809 1.00 96.06 118 GLN A CA 1
ATOM 938 C C . GLN A 1 118 ? 3.255 -4.002 -11.575 1.00 96.06 118 GLN A C 1
ATOM 940 O O . GLN A 1 118 ? 2.574 -4.142 -10.561 1.00 96.06 118 GLN A O 1
ATOM 945 N N . LEU A 1 119 ? 3.477 -5.018 -12.415 1.00 96.69 119 LEU A N 1
ATOM 946 C CA . LEU A 1 119 ? 2.863 -6.340 -12.263 1.00 96.69 119 LEU A CA 1
ATOM 947 C C . LEU A 1 119 ? 3.211 -6.995 -10.918 1.00 96.69 119 LEU A C 1
ATOM 949 O O . LEU A 1 119 ? 2.355 -7.605 -10.278 1.00 96.69 119 LEU A O 1
ATOM 953 N N . ARG A 1 120 ? 4.464 -6.879 -10.459 1.00 96.12 120 ARG A N 1
ATOM 954 C CA . ARG A 1 120 ? 4.863 -7.370 -9.128 1.00 96.12 120 ARG A CA 1
ATOM 955 C C . ARG A 1 120 ? 4.139 -6.613 -8.011 1.00 96.12 120 ARG A C 1
ATOM 957 O O . ARG A 1 120 ? 3.723 -7.246 -7.041 1.00 96.12 120 ARG A O 1
ATOM 964 N N . GLY A 1 121 ? 3.987 -5.295 -8.143 1.00 95.69 121 GLY A N 1
ATOM 965 C CA . GLY A 1 121 ? 3.224 -4.458 -7.214 1.00 95.69 121 GLY A CA 1
ATOM 966 C C . GLY A 1 121 ? 1.760 -4.888 -7.128 1.00 95.69 121 GLY A C 1
ATOM 967 O O . GLY A 1 121 ? 1.277 -5.207 -6.041 1.00 95.69 121 GLY A O 1
ATOM 968 N N . GLU A 1 122 ? 1.095 -5.009 -8.274 1.00 95.06 122 GLU A N 1
ATOM 969 C CA . GLU A 1 122 ? -0.303 -5.439 -8.367 1.00 95.06 122 GLU A CA 1
ATOM 970 C C . GLU A 1 122 ? -0.515 -6.857 -7.830 1.00 95.06 122 GLU A C 1
ATOM 972 O O . GLU A 1 122 ? -1.408 -7.093 -7.020 1.00 95.06 122 GLU A O 1
ATOM 977 N N . ARG A 1 123 ? 0.372 -7.807 -8.150 1.00 94.88 123 ARG A N 1
ATOM 978 C CA . ARG A 1 123 ? 0.311 -9.162 -7.571 1.00 94.88 123 ARG A CA 1
ATOM 979 C C . ARG A 1 123 ? 0.427 -9.151 -6.045 1.00 94.88 123 ARG A C 1
ATOM 981 O O . ARG A 1 123 ? -0.246 -9.934 -5.376 1.00 94.88 123 ARG A O 1
ATOM 988 N N . ARG A 1 124 ? 1.275 -8.287 -5.472 1.00 93.94 124 ARG A N 1
ATOM 989 C CA . ARG A 1 124 ? 1.382 -8.131 -4.010 1.00 93.94 124 ARG A CA 1
ATOM 990 C C . ARG A 1 124 ? 0.101 -7.541 -3.421 1.00 93.94 124 ARG A C 1
ATOM 992 O O . ARG A 1 124 ? -0.351 -8.047 -2.396 1.00 93.94 124 ARG A O 1
ATOM 999 N N . ARG A 1 125 ? -0.495 -6.533 -4.068 1.00 92.44 125 ARG A N 1
ATOM 1000 C CA . ARG A 1 125 ? -1.792 -5.953 -3.671 1.00 92.44 125 ARG A CA 1
ATOM 1001 C C . ARG A 1 125 ? -2.899 -7.004 -3.708 1.00 92.44 125 ARG A C 1
ATOM 1003 O O . ARG A 1 125 ? -3.553 -7.215 -2.693 1.00 92.44 125 ARG A O 1
ATOM 1010 N N . GLY A 1 126 ? -3.015 -7.754 -4.803 1.00 93.44 126 GLY A N 1
ATOM 1011 C CA . GLY A 1 126 ? -3.988 -8.838 -4.948 1.00 93.44 126 GLY A CA 1
ATOM 1012 C C . GLY A 1 126 ? -3.848 -9.916 -3.870 1.00 93.44 126 GLY A C 1
ATOM 1013 O O . GLY A 1 126 ? -4.840 -10.320 -3.272 1.00 93.44 126 GLY A O 1
ATOM 1014 N N . ARG A 1 127 ? -2.618 -10.332 -3.529 1.00 92.00 127 ARG A N 1
ATOM 1015 C CA . ARG A 1 127 ? -2.387 -11.273 -2.414 1.00 92.00 127 ARG A CA 1
ATOM 1016 C C . ARG A 1 127 ? -2.823 -10.709 -1.060 1.00 92.00 127 ARG A C 1
ATOM 1018 O O . ARG A 1 127 ? -3.358 -11.460 -0.252 1.00 92.00 127 ARG A O 1
ATOM 1025 N N . ARG A 1 128 ? -2.588 -9.418 -0.795 1.00 87.25 128 ARG A N 1
ATOM 1026 C CA . ARG A 1 128 ? -3.034 -8.760 0.448 1.00 87.25 128 ARG A CA 1
ATOM 1027 C C . ARG A 1 128 ? -4.559 -8.695 0.522 1.00 87.25 128 ARG A C 1
ATOM 1029 O O . ARG A 1 128 ? -5.119 -9.074 1.542 1.00 87.25 128 ARG A O 1
ATOM 1036 N N . LEU A 1 129 ? -5.213 -8.294 -0.568 1.00 89.12 129 LEU A N 1
ATOM 1037 C CA . LEU A 1 129 ? -6.674 -8.244 -0.657 1.00 89.12 129 LEU A CA 1
ATOM 1038 C C . LEU A 1 129 ? -7.302 -9.633 -0.509 1.00 89.12 129 LEU A C 1
ATOM 1040 O O . LEU A 1 129 ? -8.248 -9.782 0.252 1.00 89.12 129 LEU A O 1
ATOM 1044 N N . LYS A 1 130 ? -6.734 -10.664 -1.148 1.00 88.19 130 LYS A N 1
ATOM 1045 C CA . LYS A 1 130 ? -7.209 -12.046 -0.998 1.00 88.19 130 LYS A CA 1
ATOM 1046 C C . LYS A 1 130 ? -7.156 -12.511 0.459 1.00 88.19 130 LYS A C 1
ATOM 1048 O O . LYS A 1 130 ? -8.152 -13.005 0.967 1.00 88.19 130 LYS A O 1
ATOM 1053 N N . LYS A 1 131 ? -6.031 -12.288 1.149 1.00 85.62 131 LYS A N 1
ATOM 1054 C CA . LYS A 1 131 ? -5.906 -12.612 2.581 1.00 85.62 131 LYS A CA 1
ATOM 1055 C C . LYS A 1 131 ? -6.908 -11.842 3.442 1.00 85.62 131 LYS A C 1
ATOM 1057 O O . LYS A 1 131 ? -7.404 -12.380 4.423 1.00 85.62 131 LYS A O 1
ATOM 1062 N N . ARG A 1 132 ? -7.198 -10.584 3.093 1.00 81.00 132 ARG A N 1
ATOM 1063 C CA . ARG A 1 132 ? -8.209 -9.777 3.787 1.00 81.00 132 ARG A CA 1
ATOM 1064 C C . ARG A 1 132 ? -9.615 -10.350 3.595 1.00 81.00 132 ARG A C 1
ATOM 1066 O O . ARG A 1 132 ? -10.333 -10.483 4.575 1.00 81.00 132 ARG A O 1
ATOM 1073 N N . LEU A 1 133 ? -9.964 -10.749 2.372 1.00 82.88 133 LEU A N 1
ATOM 1074 C CA . LEU A 1 133 ? -11.242 -11.401 2.072 1.00 82.88 133 LEU A CA 1
ATOM 1075 C C . LEU A 1 133 ? -11.392 -12.748 2.784 1.00 82.88 133 LEU A C 1
ATOM 1077 O O . LEU A 1 133 ? -12.448 -13.014 3.339 1.00 82.88 133 LEU A O 1
ATOM 1081 N N . GLU A 1 134 ? -10.342 -13.574 2.809 1.00 82.06 134 GLU A N 1
ATOM 1082 C CA . GLU A 1 134 ? -10.351 -14.847 3.546 1.00 82.06 134 GLU A CA 1
ATOM 1083 C C . GLU A 1 134 ? -10.651 -14.620 5.034 1.00 82.06 134 GLU A C 1
ATOM 1085 O O . GLU A 1 134 ? -11.514 -15.290 5.589 1.00 82.06 134 GLU A O 1
ATOM 1090 N N . ARG A 1 135 ? -10.024 -13.614 5.659 1.00 78.06 135 ARG A N 1
ATOM 1091 C CA . ARG A 1 135 ? -10.300 -13.249 7.059 1.00 78.06 135 ARG A CA 1
ATOM 1092 C C . ARG A 1 135 ? -11.728 -12.748 7.268 1.00 78.06 135 ARG A C 1
ATOM 1094 O O . ARG A 1 135 ? -12.365 -13.149 8.231 1.00 78.06 135 ARG A O 1
ATOM 1101 N N . MET A 1 136 ? -12.226 -11.884 6.381 1.00 75.75 136 MET A N 1
ATOM 1102 C CA . MET A 1 136 ? -13.607 -11.384 6.452 1.00 75.75 136 MET A CA 1
ATOM 1103 C C . MET A 1 136 ? -14.623 -12.518 6.325 1.00 75.75 136 MET A C 1
ATOM 1105 O O . MET A 1 136 ? -15.613 -12.527 7.043 1.00 75.75 136 MET A O 1
ATOM 1109 N N . ARG A 1 137 ? -14.357 -13.499 5.458 1.00 77.31 137 ARG A N 1
ATOM 1110 C CA . ARG A 1 137 ? -15.209 -14.677 5.311 1.00 77.31 137 ARG A CA 1
ATOM 1111 C C . ARG A 1 137 ? -15.239 -15.524 6.581 1.00 77.31 137 ARG A C 1
ATOM 1113 O O . ARG A 1 137 ? -16.317 -15.920 6.990 1.00 77.31 137 ARG A O 1
ATOM 1120 N N . THR A 1 138 ? -14.092 -15.753 7.223 1.00 74.19 138 THR A N 1
ATOM 1121 C CA . THR A 1 138 ? -14.051 -16.475 8.506 1.00 74.19 138 THR A CA 1
ATOM 1122 C C . THR A 1 138 ? -14.860 -15.761 9.587 1.00 74.19 138 THR A C 1
ATOM 1124 O O . THR A 1 138 ? -15.513 -16.423 10.380 1.00 74.19 138 THR A O 1
ATOM 1127 N N . VAL A 1 139 ? -14.841 -14.425 9.616 1.00 71.56 139 VAL A N 1
ATOM 1128 C CA . VAL A 1 139 ? -15.681 -13.649 10.542 1.00 71.56 139 VAL A CA 1
ATOM 1129 C C . VAL A 1 139 ? -17.163 -13.820 10.207 1.00 71.56 139 VAL A C 1
ATOM 1131 O O . VAL A 1 139 ? -17.937 -14.125 11.102 1.00 71.56 139 VAL A O 1
ATOM 1134 N N . ALA A 1 140 ? -17.545 -13.705 8.933 1.00 69.75 140 ALA A N 1
ATOM 1135 C CA . ALA A 1 140 ? -18.935 -13.868 8.505 1.00 69.75 140 ALA A CA 1
ATOM 1136 C C . ALA A 1 140 ? -19.489 -15.281 8.777 1.00 69.75 140 ALA A C 1
ATOM 1138 O O . ALA A 1 140 ? -20.633 -15.420 9.185 1.00 69.75 140 ALA A O 1
ATOM 1139 N N . GLU A 1 141 ? -18.675 -16.327 8.601 1.00 71.38 141 GLU A N 1
ATOM 1140 C CA . GLU A 1 141 ? -19.057 -17.710 8.933 1.00 71.38 141 GLU A CA 1
ATOM 1141 C C . GLU A 1 141 ? -19.311 -17.894 10.441 1.00 71.38 141 GLU A C 1
ATOM 1143 O O . GLU A 1 141 ? -20.122 -18.731 10.825 1.00 71.38 141 GLU A O 1
ATOM 1148 N N . ILE A 1 142 ? -18.644 -17.111 11.297 1.00 68.62 142 ILE A N 1
ATOM 1149 C CA . ILE A 1 142 ? -18.905 -17.093 12.744 1.00 68.62 142 ILE A CA 1
ATOM 1150 C C . ILE A 1 142 ? -20.169 -16.278 13.048 1.00 68.62 142 ILE A C 1
ATOM 1152 O O . ILE A 1 142 ? -20.976 -16.719 13.854 1.00 68.62 142 ILE A O 1
ATOM 1156 N N . GLU A 1 143 ? -20.381 -15.135 12.389 1.00 64.06 143 GLU A N 1
ATOM 1157 C CA . GLU A 1 143 ? -21.609 -14.331 12.548 1.00 64.06 143 GLU A CA 1
ATOM 1158 C C . GLU A 1 143 ? -22.878 -15.089 12.139 1.00 64.06 143 GLU A C 1
ATOM 1160 O O . GLU A 1 143 ? -23.939 -14.854 12.708 1.00 64.06 143 GLU A O 1
ATOM 1165 N N . GLU A 1 144 ? -22.784 -15.996 11.162 1.00 61.25 144 GLU A N 1
ATOM 1166 C CA . GLU A 1 144 ? -23.903 -16.846 10.740 1.00 61.25 144 GLU A CA 1
ATOM 1167 C C . GLU A 1 144 ? -24.256 -17.918 11.788 1.00 61.25 144 GLU A C 1
ATOM 1169 O O . GLU A 1 144 ? -25.378 -18.423 11.803 1.00 61.25 144 GLU A O 1
ATOM 1174 N N . SER A 1 145 ? -23.334 -18.250 12.701 1.00 66.88 145 SER A N 1
ATOM 1175 C CA . SER A 1 145 ? -23.650 -19.094 13.854 1.00 66.88 145 SER A CA 1
ATOM 1176 C C . SER A 1 145 ? -24.251 -18.249 14.981 1.00 66.88 145 SER A C 1
ATOM 1178 O O . SER A 1 145 ? -23.537 -17.506 15.645 1.00 66.88 145 SER A O 1
ATOM 1180 N N . GLU A 1 146 ? -25.559 -18.381 15.222 1.00 67.25 146 GLU A N 1
ATOM 1181 C CA . GLU A 1 146 ? -26.284 -17.609 16.254 1.00 67.25 146 GLU A CA 1
ATOM 1182 C C . GLU A 1 146 ? -25.667 -17.753 17.664 1.00 67.25 146 GLU A C 1
ATOM 1184 O O . GLU A 1 146 ? -25.702 -16.821 18.470 1.00 67.25 146 GLU A O 1
ATOM 1189 N N . ASP A 1 147 ? -25.011 -18.883 17.934 1.00 81.81 147 ASP A N 1
ATOM 1190 C CA . ASP A 1 147 ? -24.405 -19.186 19.232 1.00 81.81 147 ASP A CA 1
ATOM 1191 C C . ASP A 1 147 ? -23.106 -18.407 19.516 1.00 81.81 147 ASP A C 1
ATOM 1193 O O . ASP A 1 147 ? -22.665 -18.359 20.670 1.00 81.81 147 ASP A O 1
ATOM 1197 N N . TYR A 1 148 ? -22.456 -17.822 18.497 1.00 85.06 148 TYR A N 1
ATOM 1198 C CA . TYR A 1 148 ? -21.129 -17.218 18.640 1.00 85.06 148 TYR A CA 1
ATOM 1199 C C . TYR A 1 148 ? -21.029 -15.794 18.083 1.00 85.06 148 TYR A C 1
ATOM 1201 O O . TYR A 1 148 ? -21.264 -15.524 16.912 1.00 85.06 148 TYR A O 1
ATOM 1209 N N . THR A 1 149 ? -20.528 -14.881 18.912 1.00 85.81 149 THR A N 1
ATOM 1210 C CA . THR A 1 149 ? -20.156 -13.524 18.513 1.00 85.81 149 THR A CA 1
ATOM 1211 C C . THR A 1 149 ? -18.683 -13.485 18.084 1.00 85.81 149 THR A C 1
ATOM 1213 O O . THR A 1 149 ? -17.809 -13.939 18.839 1.00 85.81 149 THR A O 1
ATOM 1216 N N . PRO A 1 150 ? -18.346 -12.928 16.905 1.00 88.00 150 PRO A N 1
ATOM 1217 C CA . PRO A 1 150 ? -16.959 -12.779 16.487 1.00 88.00 150 PRO A CA 1
ATOM 1218 C C . PRO A 1 150 ? -16.219 -11.754 17.353 1.00 88.00 150 PRO A C 1
ATOM 1220 O O . PRO A 1 150 ? -16.724 -10.685 17.693 1.00 88.00 150 PRO A O 1
ATOM 1223 N N . ILE A 1 151 ? -14.960 -12.055 17.651 1.00 90.62 151 ILE A N 1
ATOM 1224 C CA . ILE A 1 151 ? -14.048 -11.175 18.378 1.00 90.62 151 ILE A CA 1
ATOM 1225 C C . ILE A 1 151 ? -12.862 -10.818 17.490 1.00 90.62 151 ILE A C 1
ATOM 1227 O O . ILE A 1 151 ? -12.304 -11.661 16.781 1.00 90.62 151 ILE A O 1
ATOM 1231 N N . LYS A 1 152 ? -12.413 -9.565 17.569 1.00 92.06 152 LYS A N 1
ATOM 1232 C CA . LYS A 1 152 ? -11.188 -9.101 16.905 1.00 92.06 152 LYS A CA 1
ATOM 1233 C C . LYS A 1 152 ? -10.057 -8.999 17.919 1.00 92.06 152 LYS A C 1
ATOM 1235 O O . LYS A 1 152 ? -10.228 -8.454 19.004 1.00 92.06 152 LYS A O 1
ATOM 1240 N N . VAL A 1 153 ? -8.891 -9.532 17.573 1.00 91.31 153 VAL A N 1
ATOM 1241 C CA . VAL A 1 153 ? -7.745 -9.590 18.487 1.00 91.31 153 VAL A CA 1
ATOM 1242 C C . VAL A 1 153 ? -6.861 -8.369 18.292 1.00 91.31 153 VAL A C 1
ATOM 1244 O O . VAL A 1 153 ? -6.357 -8.104 17.199 1.00 91.31 153 VAL A O 1
ATOM 1247 N N . LEU A 1 154 ? -6.626 -7.664 19.388 1.00 91.56 154 LEU A N 1
ATOM 1248 C CA . LEU A 1 154 ? -5.743 -6.523 19.505 1.00 91.56 154 LEU A CA 1
ATOM 1249 C C . LEU A 1 154 ? -4.490 -6.921 20.303 1.00 91.56 154 LEU A C 1
ATOM 1251 O O . LEU A 1 154 ? -4.567 -7.333 21.459 1.00 91.56 154 LEU A O 1
ATOM 1255 N N . GLU A 1 155 ? -3.312 -6.788 19.688 1.00 89.25 155 GLU A N 1
ATOM 1256 C CA . GLU A 1 155 ? -2.034 -7.218 20.288 1.00 89.25 155 GLU A CA 1
ATOM 1257 C C . GLU A 1 155 ? -1.639 -6.397 21.532 1.00 89.25 155 GLU A C 1
ATOM 1259 O O . GLU A 1 155 ? -0.997 -6.921 22.449 1.00 89.25 155 GLU A O 1
ATOM 1264 N N . SER A 1 156 ? -1.996 -5.110 21.552 1.00 91.31 156 SER A N 1
ATOM 1265 C CA . SER A 1 156 ? -1.834 -4.203 22.691 1.00 91.31 156 SER A CA 1
ATOM 1266 C C . SER A 1 156 ? -2.827 -3.045 22.614 1.00 91.31 156 SER A C 1
ATOM 1268 O O . SER A 1 156 ? -3.242 -2.661 21.524 1.00 91.31 156 SER A O 1
ATOM 1270 N N . LEU A 1 157 ? -3.185 -2.427 23.741 1.00 90.12 157 LEU A N 1
ATOM 1271 C CA . LEU A 1 157 ? -4.102 -1.273 23.760 1.00 90.12 157 LEU A CA 1
ATOM 1272 C C . LEU A 1 157 ? -3.416 0.051 23.344 1.00 90.12 157 LEU A C 1
ATOM 1274 O O . LEU A 1 157 ? -3.649 1.110 23.920 1.00 90.12 157 LEU A O 1
ATOM 1278 N N . THR A 1 158 ? -2.540 0.003 22.340 1.00 92.06 158 THR A N 1
ATOM 1279 C CA . THR A 1 158 ? -1.778 1.155 21.833 1.00 92.06 158 THR A CA 1
ATOM 1280 C C . THR A 1 158 ? -2.428 1.751 20.583 1.00 92.06 158 THR A C 1
ATOM 1282 O O . THR A 1 158 ? -3.125 1.068 19.831 1.00 92.06 158 THR A O 1
ATOM 1285 N N . ARG A 1 159 ? -2.151 3.032 20.295 1.00 91.44 159 ARG A N 1
ATOM 1286 C CA . ARG A 1 159 ? -2.658 3.701 19.079 1.00 91.44 159 ARG A CA 1
ATOM 1287 C C . ARG A 1 159 ? -2.180 3.014 17.793 1.00 91.44 159 ARG A C 1
ATOM 1289 O O . ARG A 1 159 ? -2.914 2.985 16.808 1.00 91.44 159 ARG A O 1
ATOM 1296 N N . GLU A 1 160 ? -0.961 2.479 17.800 1.00 91.69 160 GLU A N 1
ATOM 1297 C CA . GLU A 1 160 ? -0.393 1.753 16.662 1.00 91.69 160 GLU A CA 1
ATOM 1298 C C . GLU A 1 160 ? -1.109 0.419 16.433 1.00 91.69 160 GLU A C 1
ATOM 1300 O O . GLU A 1 160 ? -1.553 0.150 15.320 1.00 91.69 160 GLU A O 1
ATOM 1305 N N . ALA A 1 161 ? -1.309 -0.377 17.486 1.00 91.62 161 ALA A N 1
ATOM 1306 C CA . ALA A 1 161 ? -2.012 -1.652 17.376 1.00 91.62 161 ALA A CA 1
ATOM 1307 C C . ALA A 1 161 ? -3.463 -1.477 16.902 1.00 91.62 161 ALA A C 1
ATOM 1309 O O . ALA A 1 161 ? -3.913 -2.227 16.036 1.00 91.62 161 ALA A O 1
ATOM 1310 N N . VAL A 1 162 ? -4.175 -0.457 17.399 1.00 91.81 162 VAL A N 1
ATOM 1311 C CA . VAL A 1 162 ? -5.545 -0.151 16.948 1.00 91.81 162 VAL A CA 1
ATOM 1312 C C . VAL A 1 162 ? -5.561 0.246 15.472 1.00 91.81 162 VAL A C 1
ATOM 1314 O O . VAL A 1 162 ? -6.402 -0.238 14.717 1.00 91.81 162 VAL A O 1
ATOM 1317 N N . ARG A 1 163 ? -4.601 1.065 15.024 1.00 90.94 163 ARG A N 1
ATOM 1318 C CA . ARG A 1 163 ? -4.475 1.434 13.606 1.00 90.94 163 ARG A CA 1
ATOM 1319 C C . ARG A 1 163 ? -4.194 0.217 12.725 1.00 90.94 163 ARG A C 1
ATOM 1321 O O . ARG A 1 163 ? -4.851 0.047 11.703 1.00 90.94 163 ARG A O 1
ATOM 1328 N N . ASN A 1 164 ? -3.275 -0.649 13.142 1.00 90.75 164 ASN A N 1
ATOM 1329 C CA . ASN A 1 164 ? -2.947 -1.872 12.413 1.00 90.75 164 ASN A CA 1
ATOM 1330 C C . ASN A 1 164 ? -4.170 -2.796 12.296 1.00 90.75 164 ASN A C 1
ATOM 1332 O O . ASN A 1 164 ? -4.440 -3.337 11.222 1.00 90.75 164 ASN A O 1
ATOM 1336 N N . LEU A 1 165 ? -4.955 -2.933 13.371 1.00 89.25 165 LEU A N 1
ATOM 1337 C CA . LEU A 1 165 ? -6.194 -3.709 13.347 1.00 89.25 165 LEU A CA 1
ATOM 1338 C C . LEU A 1 165 ? -7.245 -3.082 12.413 1.00 89.25 165 LEU A C 1
ATOM 1340 O O . LEU A 1 165 ? -7.880 -3.802 11.636 1.00 89.25 165 LEU A O 1
ATOM 1344 N N . GLN A 1 166 ? -7.380 -1.752 12.428 1.00 88.94 166 GLN A N 1
ATOM 1345 C CA . GLN A 1 166 ? -8.277 -1.008 11.539 1.00 88.94 166 GLN A CA 1
ATOM 1346 C C . GLN A 1 166 ? -7.923 -1.198 10.056 1.00 88.94 166 GLN A C 1
ATOM 1348 O O . GLN A 1 166 ? -8.811 -1.368 9.222 1.00 88.94 166 GLN A O 1
ATOM 1353 N N . GLU A 1 167 ? -6.635 -1.179 9.710 1.00 85.75 167 GLU A N 1
ATOM 1354 C CA . GLU A 1 167 ? -6.175 -1.343 8.327 1.00 85.75 167 GLU A CA 1
ATOM 1355 C C . GLU A 1 167 ? -6.373 -2.774 7.808 1.00 85.75 167 GLU A C 1
ATOM 1357 O O . GLU A 1 167 ? -6.721 -2.983 6.640 1.00 85.75 167 GLU A O 1
ATOM 1362 N N . GLU A 1 168 ? -6.152 -3.771 8.665 1.00 81.44 168 GLU A N 1
ATOM 1363 C CA . GLU A 1 168 ? -6.198 -5.173 8.264 1.00 81.44 168 GLU A CA 1
ATOM 1364 C C . GLU A 1 168 ? -7.606 -5.766 8.263 1.00 81.44 168 GLU A C 1
ATOM 1366 O O . GLU A 1 168 ? -7.997 -6.414 7.288 1.00 81.44 168 GLU A O 1
ATOM 1371 N N . VAL A 1 169 ? -8.344 -5.586 9.358 1.00 81.38 169 VAL A N 1
ATOM 1372 C CA . VAL A 1 169 ? -9.657 -6.211 9.587 1.00 81.38 169 VAL A CA 1
ATOM 1373 C C . VAL A 1 169 ? -10.752 -5.150 9.554 1.00 81.38 169 VAL A C 1
ATOM 1375 O O . VAL A 1 169 ? -11.773 -5.353 8.902 1.00 81.38 169 VAL A O 1
ATOM 1378 N N . GLY A 1 170 ? -10.487 -3.985 10.149 1.00 85.88 170 GLY A N 1
ATOM 1379 C CA . GLY A 1 170 ? -11.475 -2.931 10.364 1.00 85.88 170 GLY A CA 1
ATOM 1380 C C . GLY A 1 170 ? -12.225 -3.133 11.677 1.00 85.88 170 GLY A C 1
ATOM 1381 O O . GLY A 1 170 ? -12.599 -4.255 12.013 1.00 85.88 170 GLY A O 1
ATOM 1382 N N . ILE A 1 171 ? -12.439 -2.043 12.405 1.00 89.69 171 ILE A N 1
ATOM 1383 C CA . ILE A 1 171 ? -13.230 -1.956 13.631 1.00 89.69 171 ILE A CA 1
ATOM 1384 C C . ILE A 1 171 ? -14.508 -1.192 13.284 1.00 89.69 171 ILE A C 1
ATOM 1386 O O . ILE A 1 171 ? -14.461 -0.109 12.692 1.00 89.69 171 ILE A O 1
ATOM 1390 N N . ALA A 1 172 ? -15.638 -1.794 13.61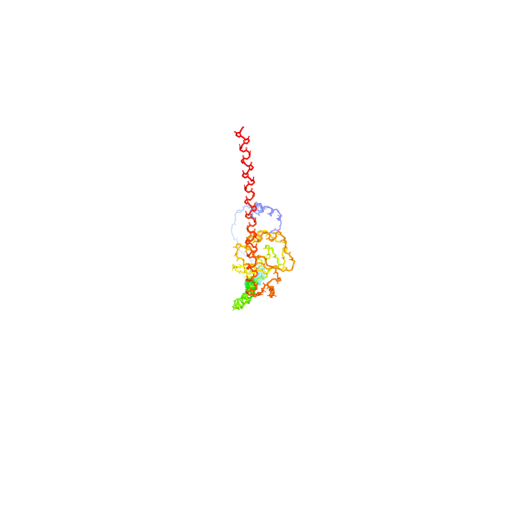1 1.00 88.88 172 ALA A N 1
ATOM 1391 C CA . ALA A 1 172 ? -16.978 -1.300 13.384 1.00 88.88 172 ALA A CA 1
ATOM 1392 C C . ALA A 1 172 ? -17.740 -1.233 14.712 1.00 88.88 172 ALA A C 1
ATOM 1394 O O . ALA A 1 172 ? -17.334 -1.785 15.738 1.00 88.88 172 ALA A O 1
ATOM 1395 N N . ARG A 1 173 ? -18.871 -0.535 14.678 1.00 90.56 173 ARG A N 1
ATOM 1396 C CA . ARG A 1 173 ? -19.785 -0.460 15.812 1.00 90.56 173 ARG A CA 1
ATOM 1397 C C . ARG A 1 173 ? -20.328 -1.852 16.142 1.00 90.56 173 ARG A C 1
ATOM 1399 O O . ARG A 1 173 ? -20.745 -2.566 15.238 1.00 90.56 173 ARG A O 1
ATOM 1406 N N . GLY A 1 174 ? -20.371 -2.195 17.427 1.00 89.50 174 GLY A N 1
ATOM 1407 C CA . GLY A 1 174 ? -20.859 -3.489 17.913 1.00 89.50 174 GLY A CA 1
ATOM 1408 C C . GLY A 1 174 ? -19.789 -4.580 18.007 1.00 89.50 174 GLY A C 1
ATOM 1409 O O . GLY A 1 174 ? -20.053 -5.619 18.604 1.00 89.50 174 GLY A O 1
ATOM 1410 N N . ASP A 1 175 ? -18.579 -4.340 17.494 1.00 92.56 175 ASP A N 1
ATOM 1411 C CA . ASP A 1 175 ? -17.479 -5.298 17.612 1.00 92.56 175 ASP A CA 1
ATOM 1412 C C . ASP A 1 175 ? -17.065 -5.515 19.069 1.00 92.56 175 ASP A C 1
ATOM 1414 O O . ASP A 1 175 ? -17.058 -4.582 19.874 1.00 92.56 175 ASP A O 1
ATOM 1418 N N . VAL A 1 176 ? -16.603 -6.725 19.379 1.00 93.00 176 VAL A N 1
ATOM 1419 C CA . VAL A 1 176 ? -15.917 -7.039 20.637 1.00 93.00 176 VAL A CA 1
ATOM 1420 C C . VAL A 1 176 ? -14.429 -7.215 20.364 1.00 93.00 176 VAL A C 1
ATOM 1422 O O . VAL A 1 176 ? -14.030 -7.935 19.443 1.00 93.00 176 VAL A O 1
ATOM 1425 N N . LEU A 1 177 ? -13.588 -6.550 21.158 1.00 94.06 177 LEU A N 1
ATOM 1426 C CA . LEU A 1 177 ? -12.136 -6.606 20.995 1.00 94.06 177 LEU A CA 1
ATOM 1427 C C . LEU A 1 177 ? -11.495 -7.390 22.136 1.00 94.06 177 LEU A C 1
ATOM 1429 O O . LEU A 1 177 ? -11.669 -7.047 23.301 1.00 94.06 177 LEU A O 1
ATOM 1433 N N . TYR A 1 178 ? -10.690 -8.392 21.803 1.00 93.75 178 TYR A N 1
ATOM 1434 C CA . TYR A 1 178 ? -9.822 -9.060 22.766 1.00 93.75 178 TYR A CA 1
ATOM 1435 C C . TYR A 1 178 ? -8.455 -8.387 22.788 1.00 93.75 178 TYR A C 1
ATOM 1437 O O . TYR A 1 178 ? -7.760 -8.355 21.776 1.00 93.75 178 TYR A O 1
ATOM 1445 N N . VAL A 1 179 ? -8.048 -7.869 23.939 1.00 93.56 179 VAL A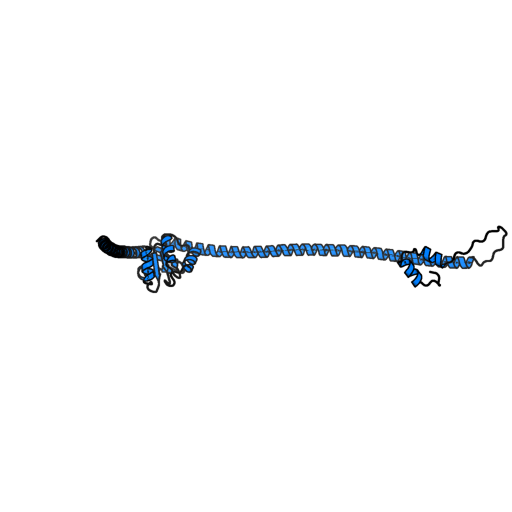 N 1
ATOM 1446 C CA . VAL A 1 179 ? -6.772 -7.191 24.149 1.00 93.56 179 VAL A CA 1
ATOM 1447 C C . VAL A 1 179 ? -5.808 -8.165 24.813 1.00 93.56 179 VAL A C 1
ATOM 1449 O O . VAL A 1 179 ? -5.925 -8.453 26.001 1.00 93.56 179 VAL A O 1
ATOM 1452 N N . ALA A 1 180 ? -4.818 -8.644 24.059 1.00 89.44 180 ALA A N 1
ATOM 1453 C CA . ALA A 1 180 ? -3.848 -9.612 24.570 1.00 89.44 180 ALA A CA 1
ATOM 1454 C C . ALA A 1 180 ? -2.953 -9.026 25.673 1.00 89.44 180 ALA A C 1
ATOM 1456 O O . ALA A 1 180 ? -2.480 -9.757 26.538 1.00 89.44 180 ALA A O 1
ATOM 1457 N N . ARG A 1 181 ? -2.661 -7.720 25.599 1.00 88.00 181 ARG A N 1
ATOM 1458 C CA . ARG A 1 181 ? -1.811 -7.011 26.560 1.00 88.00 181 ARG A CA 1
ATOM 1459 C C . ARG A 1 181 ? -2.331 -5.595 26.795 1.00 88.00 181 ARG A C 1
ATOM 1461 O O . ARG A 1 181 ? -2.309 -4.758 25.894 1.00 88.00 181 ARG A O 1
ATOM 1468 N N . ALA A 1 182 ? -2.766 -5.308 28.016 1.00 83.44 182 ALA A N 1
ATOM 1469 C CA . ALA A 1 182 ? -3.359 -4.020 28.379 1.00 83.44 182 ALA A CA 1
ATOM 1470 C C . ALA A 1 182 ? -2.335 -2.936 28.786 1.00 83.44 182 ALA A C 1
ATOM 1472 O O . ALA A 1 182 ? -2.718 -1.929 29.371 1.00 83.44 182 ALA A O 1
ATOM 1473 N N . HIS A 1 183 ? -1.040 -3.099 28.490 1.00 81.75 183 HIS A N 1
ATOM 1474 C CA . HIS A 1 183 ? -0.017 -2.090 28.800 1.00 81.75 183 HIS A CA 1
ATOM 1475 C C . HIS A 1 183 ? 0.116 -1.022 27.705 1.00 81.75 183 HIS A C 1
ATOM 1477 O O . HIS A 1 183 ? -0.239 -1.240 26.546 1.00 81.75 183 HIS A O 1
ATOM 1483 N N . GLY A 1 184 ? 0.692 0.130 28.066 1.00 80.38 184 GLY A N 1
ATOM 1484 C CA . GLY A 1 184 ? 1.007 1.200 27.111 1.00 80.38 184 GLY A CA 1
ATOM 1485 C C . GLY A 1 184 ? -0.227 1.881 26.516 1.00 80.38 184 GLY A C 1
ATOM 1486 O O . GLY A 1 184 ? -0.170 2.427 25.413 1.00 80.38 184 GLY A O 1
ATOM 1487 N N . TRP A 1 185 ? -1.352 1.821 27.224 1.00 88.25 185 TRP A N 1
ATOM 1488 C CA . TRP A 1 185 ? -2.604 2.400 26.776 1.00 88.25 185 TRP A CA 1
ATOM 1489 C C . TRP A 1 185 ? -2.613 3.921 26.943 1.00 88.25 185 TRP A C 1
ATOM 1491 O O . TRP A 1 185 ? -1.979 4.485 27.833 1.00 88.25 185 TRP A O 1
ATOM 1501 N N . GLY A 1 186 ? -3.340 4.599 26.059 1.00 85.88 186 GLY A N 1
ATOM 1502 C CA . GLY A 1 186 ? -3.563 6.039 26.143 1.00 85.88 186 GLY A CA 1
ATOM 1503 C C . GLY A 1 186 ? -5.043 6.343 26.313 1.00 85.88 186 GLY A C 1
ATOM 1504 O O . GLY A 1 186 ? -5.871 5.738 25.635 1.00 85.88 186 GLY A O 1
ATOM 1505 N N . ARG A 1 187 ? -5.390 7.335 27.146 1.00 88.94 187 ARG A N 1
ATOM 1506 C CA . ARG A 1 187 ? -6.787 7.774 27.350 1.00 88.94 187 ARG A CA 1
ATOM 1507 C C . ARG A 1 187 ? -7.515 8.077 26.036 1.00 88.94 187 ARG A C 1
ATOM 1509 O O . ARG A 1 187 ? -8.689 7.758 25.903 1.00 88.94 187 ARG A O 1
ATOM 1516 N N . GLY A 1 188 ? -6.806 8.658 25.065 1.00 90.81 188 GLY A N 1
ATOM 1517 C CA . GLY A 1 188 ? -7.350 8.915 23.731 1.00 90.81 188 GLY A CA 1
ATOM 1518 C C . GLY A 1 188 ? -7.762 7.640 22.995 1.00 90.81 188 GLY A C 1
ATOM 1519 O O . GLY A 1 188 ? -8.807 7.631 22.379 1.00 90.81 188 GLY A O 1
ATOM 1520 N N . VAL A 1 189 ? -7.010 6.542 23.123 1.00 92.12 189 VAL A N 1
ATOM 1521 C CA . VAL A 1 189 ? -7.338 5.272 22.450 1.00 92.12 189 VAL A CA 1
ATOM 1522 C C . VAL A 1 189 ? -8.650 4.695 22.977 1.00 92.12 189 VAL A C 1
ATOM 1524 O O . VAL A 1 189 ? -9.481 4.259 22.193 1.00 92.12 189 VAL A O 1
ATOM 1527 N N . VAL A 1 190 ? -8.860 4.728 24.295 1.00 92.88 190 VAL A N 1
ATOM 1528 C CA . VAL A 1 190 ? -10.103 4.237 24.910 1.00 92.88 190 VAL A CA 1
ATOM 1529 C C . VAL A 1 190 ? -11.303 5.071 24.462 1.00 92.88 190 VAL A C 1
ATOM 1531 O O . VAL A 1 190 ? -12.335 4.510 24.108 1.00 92.88 190 VAL A O 1
ATOM 1534 N N . LYS A 1 191 ? -11.153 6.401 24.424 1.00 92.38 191 LYS A N 1
ATOM 1535 C CA . LYS A 1 191 ? -12.195 7.299 23.913 1.00 92.38 191 LYS A CA 1
ATOM 1536 C C . LYS A 1 191 ? -12.486 7.057 22.436 1.00 92.38 191 LYS A C 1
ATOM 1538 O O . LYS A 1 191 ? -13.646 6.898 22.093 1.00 92.38 191 LYS A O 1
ATOM 1543 N N . ASP A 1 192 ? -11.450 6.945 21.604 1.00 92.62 192 ASP A N 1
ATOM 1544 C CA . ASP A 1 192 ? -11.586 6.660 20.172 1.00 92.62 192 ASP A CA 1
ATOM 1545 C C . ASP A 1 192 ? -12.378 5.345 19.961 1.00 92.62 192 ASP A C 1
ATOM 1547 O O . ASP A 1 192 ? -13.286 5.287 19.136 1.00 92.62 192 ASP A O 1
ATOM 1551 N N . LEU A 1 193 ? -12.089 4.292 20.740 1.00 93.44 193 LEU A N 1
ATOM 1552 C CA . LEU A 1 193 ? -12.807 3.008 20.674 1.00 93.44 193 LEU A CA 1
ATOM 1553 C C . LEU A 1 193 ? -14.265 3.108 21.154 1.00 93.44 193 LEU A C 1
ATOM 1555 O O . LEU A 1 193 ? -15.152 2.503 20.549 1.00 93.44 193 LEU A O 1
ATOM 1559 N N . ALA A 1 194 ? -14.522 3.882 22.208 1.00 93.50 194 ALA A N 1
ATOM 1560 C CA . ALA A 1 194 ? -15.876 4.145 22.687 1.00 93.50 194 ALA A CA 1
ATOM 1561 C C . ALA A 1 194 ? -16.695 4.966 21.674 1.00 93.50 194 ALA A C 1
ATOM 1563 O O . ALA A 1 194 ? -17.857 4.655 21.429 1.00 93.50 194 ALA A O 1
ATOM 1564 N N . GLU A 1 195 ? -16.086 5.964 21.026 1.00 93.00 195 GLU A N 1
ATOM 1565 C CA . GLU A 1 195 ? -16.716 6.787 19.984 1.00 93.00 195 GLU A CA 1
ATOM 1566 C C . GLU A 1 195 ? -17.061 5.978 18.726 1.00 93.00 195 GLU A C 1
ATOM 1568 O O . GLU A 1 195 ? -18.117 6.188 18.130 1.00 93.00 195 GLU A O 1
ATOM 1573 N N . ILE A 1 196 ? -16.217 5.011 18.346 1.00 92.31 196 ILE A N 1
ATOM 1574 C CA . ILE A 1 196 ? -16.532 4.041 17.281 1.00 92.31 196 ILE A CA 1
ATOM 1575 C C . ILE A 1 196 ? -17.757 3.183 17.657 1.00 92.31 196 ILE A C 1
ATOM 1577 O O . ILE A 1 196 ? -18.484 2.712 16.779 1.00 92.31 196 ILE A O 1
ATOM 1581 N N . GLY A 1 197 ? -18.014 3.003 18.955 1.00 91.00 197 GLY A N 1
ATOM 1582 C CA . GLY A 1 197 ? -19.116 2.200 19.478 1.00 91.00 197 GLY A CA 1
ATOM 1583 C C . GLY A 1 197 ? -18.776 0.715 19.567 1.00 91.00 197 GLY A C 1
ATOM 1584 O O . GLY A 1 197 ? -19.613 -0.127 19.238 1.00 91.00 197 GLY A O 1
ATOM 1585 N N . VAL A 1 198 ? -17.543 0.393 19.965 1.00 94.94 198 VAL A N 1
ATOM 1586 C CA . VAL A 1 198 ? -17.131 -0.973 20.325 1.00 94.94 198 VAL A CA 1
ATOM 1587 C C . VAL A 1 198 ? -18.001 -1.476 21.482 1.00 94.94 198 VAL A C 1
ATOM 1589 O O . VAL A 1 198 ? -18.254 -0.741 22.433 1.00 94.94 198 VAL A O 1
ATOM 1592 N N . ARG A 1 199 ? -18.465 -2.727 21.398 1.00 93.69 199 ARG A N 1
ATOM 1593 C CA . ARG A 1 199 ? -19.398 -3.328 22.360 1.00 93.69 199 ARG A CA 1
ATOM 1594 C C . ARG A 1 199 ? -18.732 -3.654 23.693 1.00 93.69 199 ARG A C 1
ATOM 1596 O O . ARG A 1 199 ? -19.317 -3.384 24.732 1.00 93.69 199 ARG A O 1
ATOM 1603 N N . ALA A 1 200 ? -17.534 -4.235 23.665 1.00 94.38 200 ALA A N 1
ATOM 1604 C CA . ALA A 1 200 ? -16.777 -4.583 24.867 1.00 94.38 200 ALA A CA 1
ATOM 1605 C C . ALA A 1 200 ? -15.282 -4.783 24.569 1.00 94.38 200 ALA A C 1
ATOM 1607 O O . ALA A 1 200 ? -14.893 -5.127 23.447 1.00 94.38 200 ALA A O 1
ATOM 1608 N N . LEU A 1 201 ? -14.453 -4.610 25.600 1.00 94.38 201 LEU A N 1
ATOM 1609 C CA . LEU A 1 201 ? -13.039 -4.976 25.619 1.00 94.38 201 LEU A CA 1
ATOM 1610 C C . LEU A 1 201 ? -12.828 -6.172 26.551 1.00 94.38 201 LEU A C 1
ATOM 1612 O O . LEU A 1 201 ? -13.062 -6.066 27.751 1.00 94.38 201 LEU A O 1
ATOM 1616 N N . VAL A 1 202 ? -12.330 -7.284 26.018 1.00 94.06 202 VAL A N 1
ATOM 1617 C CA . VAL A 1 202 ? -11.950 -8.469 26.798 1.00 94.06 202 VAL A CA 1
ATOM 1618 C C . VAL A 1 202 ? -10.446 -8.432 27.046 1.00 94.06 202 VAL A C 1
ATOM 1620 O O . VAL A 1 202 ? -9.670 -8.460 26.093 1.00 94.06 202 VAL A O 1
ATOM 1623 N N . ILE A 1 203 ? -10.007 -8.357 28.301 1.00 92.62 203 ILE A N 1
ATOM 1624 C CA . ILE A 1 203 ? -8.579 -8.310 28.645 1.00 92.62 203 ILE A CA 1
ATOM 1625 C C . ILE A 1 203 ? -8.046 -9.712 28.911 1.00 92.62 203 ILE A C 1
ATOM 1627 O O . ILE A 1 203 ? -8.568 -10.445 29.754 1.00 92.62 203 ILE A O 1
ATOM 1631 N N . GLY A 1 204 ? -6.982 -10.063 28.193 1.00 85.50 204 GLY A N 1
ATOM 1632 C CA . GLY A 1 204 ? -6.190 -11.266 28.406 1.00 85.50 204 GLY A CA 1
ATOM 1633 C C . GLY A 1 204 ? -4.981 -11.035 29.304 1.00 85.50 204 GLY A C 1
ATOM 1634 O O . GLY A 1 204 ? -4.301 -10.014 29.202 1.00 85.50 204 GLY A O 1
ATOM 1635 N N . GLY A 1 205 ? -4.675 -12.034 30.133 1.00 81.06 205 GLY A N 1
ATOM 1636 C CA . GLY A 1 205 ? -3.453 -12.079 30.931 1.00 81.06 205 GLY A CA 1
ATOM 1637 C C . GLY A 1 205 ? -3.567 -11.338 32.260 1.00 81.06 205 GLY A C 1
ATOM 1638 O O . GLY A 1 205 ? -4.298 -11.766 33.148 1.00 81.06 205 GLY A O 1
ATOM 1639 N N . GLU A 1 206 ? -2.776 -10.279 32.421 1.00 77.88 206 GLU A N 1
ATOM 1640 C CA . GLU A 1 206 ? -2.658 -9.542 33.682 1.00 77.88 206 GLU A CA 1
ATOM 1641 C C . GLU A 1 206 ? -3.905 -8.693 33.983 1.00 77.88 206 GLU A C 1
ATOM 1643 O O . GLU A 1 206 ? -4.559 -8.197 33.057 1.00 77.88 206 GLU A O 1
ATOM 1648 N N . PRO A 1 207 ? -4.227 -8.480 35.273 1.00 80.81 207 PRO A N 1
ATOM 1649 C CA . PRO A 1 207 ? -5.324 -7.608 35.661 1.00 80.81 207 PRO A CA 1
ATOM 1650 C C . PRO A 1 207 ? -5.100 -6.177 35.137 1.00 80.81 207 PRO A C 1
ATOM 1652 O O . PRO A 1 207 ? -3.970 -5.680 35.156 1.00 80.81 207 PRO A O 1
ATOM 1655 N N . PRO A 1 208 ? -6.162 -5.493 34.675 1.00 83.50 208 PRO A N 1
ATOM 1656 C CA . PRO A 1 208 ? -6.045 -4.137 34.163 1.00 83.50 208 PRO A CA 1
ATOM 1657 C C . PRO A 1 208 ? -5.555 -3.155 35.225 1.00 83.50 208 PRO A C 1
ATOM 1659 O O . PRO A 1 208 ? -5.929 -3.227 36.394 1.00 83.50 208 PRO A O 1
ATOM 1662 N N . ASP A 1 209 ? -4.779 -2.171 34.774 1.00 87.25 209 ASP A N 1
ATOM 1663 C CA . ASP A 1 209 ? -4.401 -1.006 35.572 1.00 87.25 209 ASP A CA 1
ATOM 1664 C C . ASP A 1 209 ? -5.663 -0.333 36.164 1.00 87.25 209 ASP A C 1
ATOM 1666 O O . ASP A 1 209 ? -6.607 -0.046 35.415 1.00 87.25 209 ASP A O 1
ATOM 1670 N N . PRO A 1 210 ? -5.705 -0.018 37.475 1.00 88.62 210 PRO A N 1
ATOM 1671 C CA . PRO A 1 210 ? -6.807 0.729 38.081 1.00 88.62 210 PRO A CA 1
ATOM 1672 C C . PRO A 1 210 ? -7.174 2.026 37.344 1.00 88.62 210 PRO A C 1
ATOM 1674 O O . PRO A 1 210 ? -8.339 2.434 37.335 1.00 88.62 210 PRO A O 1
ATOM 1677 N N . HIS A 1 211 ? -6.205 2.691 36.706 1.00 90.19 211 HIS A N 1
ATOM 1678 C CA . HIS A 1 211 ? -6.463 3.887 35.910 1.00 90.19 211 HIS A CA 1
ATOM 1679 C C . HIS A 1 211 ? -7.186 3.565 34.590 1.00 90.19 211 HIS A C 1
ATOM 1681 O O . HIS A 1 211 ? -8.054 4.336 34.174 1.00 90.19 211 HIS A O 1
ATOM 1687 N N . LEU A 1 212 ? -6.919 2.406 33.978 1.00 90.31 212 LEU A N 1
ATOM 1688 C CA . LEU A 1 212 ? -7.622 1.942 32.777 1.00 90.31 212 LEU A CA 1
ATOM 1689 C C . LEU A 1 212 ? -9.092 1.657 33.085 1.00 90.31 212 LEU A C 1
ATOM 1691 O O . LEU A 1 212 ? -9.973 2.060 32.324 1.00 90.31 212 LEU A O 1
ATOM 1695 N N . ILE A 1 213 ? -9.361 1.023 34.229 1.00 91.19 213 ILE A N 1
ATOM 1696 C CA . ILE A 1 213 ? -10.727 0.762 34.700 1.00 91.19 213 ILE A CA 1
ATOM 1697 C C . ILE A 1 213 ? -11.489 2.085 34.839 1.00 91.19 213 ILE A C 1
ATOM 1699 O O . ILE A 1 213 ? -12.583 2.230 34.309 1.00 91.19 213 ILE A O 1
ATOM 1703 N N . ARG A 1 214 ? -10.901 3.102 35.480 1.00 90.12 214 ARG A N 1
ATOM 1704 C CA . ARG A 1 214 ? -11.556 4.417 35.611 1.00 90.12 214 ARG A CA 1
ATOM 1705 C C . ARG A 1 214 ? -11.871 5.048 34.256 1.00 90.12 214 ARG A C 1
ATOM 1707 O O . ARG A 1 214 ? -12.988 5.504 34.044 1.00 90.12 214 ARG A O 1
ATOM 1714 N N . VAL A 1 215 ? -10.910 5.053 33.332 1.00 92.44 215 VAL A N 1
ATOM 1715 C CA . VAL A 1 215 ? -11.086 5.678 32.011 1.00 92.44 215 VAL A CA 1
ATOM 1716 C C . VAL A 1 215 ? -12.132 4.950 31.161 1.00 92.44 215 VAL A C 1
ATOM 1718 O O . VAL A 1 215 ? -12.896 5.602 30.456 1.00 92.44 215 VAL A O 1
ATOM 1721 N N . THR A 1 216 ? -12.186 3.621 31.227 1.00 91.94 216 THR A N 1
ATOM 1722 C CA . THR A 1 216 ? -13.205 2.823 30.523 1.00 91.94 216 THR A CA 1
ATOM 1723 C C . THR A 1 216 ? -14.599 3.040 31.115 1.00 91.94 216 THR A C 1
ATOM 1725 O O . THR A 1 216 ? -15.543 3.239 30.352 1.00 91.94 216 THR A O 1
ATOM 1728 N N . ARG A 1 217 ? -14.724 3.141 32.449 1.00 92.38 217 ARG A N 1
ATOM 1729 C CA . ARG A 1 217 ? -15.981 3.519 33.127 1.00 92.38 217 ARG A CA 1
ATOM 1730 C C . ARG A 1 217 ? -16.457 4.932 32.761 1.00 92.38 217 ARG A C 1
ATOM 1732 O O . ARG A 1 217 ? -17.646 5.139 32.549 1.00 92.38 217 ARG A O 1
ATOM 1739 N N . GLU A 1 218 ? -15.541 5.897 32.649 1.00 91.12 218 GLU A N 1
ATOM 1740 C CA . GLU A 1 218 ? -15.852 7.260 32.180 1.00 91.12 218 GLU A CA 1
ATOM 1741 C C . GLU A 1 218 ? -16.322 7.302 30.715 1.00 91.12 218 GLU A C 1
ATOM 1743 O O . GLU A 1 218 ? -17.092 8.189 30.349 1.00 91.12 218 GLU A O 1
ATOM 1748 N N . ALA A 1 219 ? -15.827 6.386 29.875 1.00 90.94 219 ALA A N 1
ATOM 1749 C CA . ALA A 1 219 ? -16.120 6.290 28.442 1.00 90.94 219 ALA A CA 1
ATOM 1750 C C . ALA A 1 219 ? -17.231 5.266 28.107 1.00 90.94 219 ALA A C 1
ATOM 1752 O O . ALA A 1 219 ? -17.306 4.797 26.976 1.00 90.94 219 ALA A O 1
ATOM 1753 N N . PRO A 1 220 ? -18.149 5.013 29.052 1.00 89.56 220 PRO A N 1
ATOM 1754 C CA . PRO A 1 220 ? -18.965 3.790 29.195 1.00 89.56 220 PRO A CA 1
ATOM 1755 C C . PRO A 1 220 ? -18.593 2.604 28.285 1.00 89.56 220 PRO A C 1
ATOM 1757 O O . PRO A 1 220 ? -19.411 2.134 27.499 1.00 89.56 220 PRO A O 1
ATOM 1760 N N . LEU A 1 221 ? -17.356 2.114 28.395 1.00 93.38 221 LEU A N 1
ATOM 1761 C CA . LEU A 1 221 ? -16.859 0.994 27.598 1.00 93.38 221 LEU A CA 1
ATOM 1762 C C . LEU A 1 221 ? -16.679 -0.247 28.487 1.00 93.38 221 LEU A C 1
ATOM 1764 O O . LEU A 1 221 ? -15.805 -0.215 29.361 1.00 93.38 221 LEU A O 1
ATOM 1768 N N . PRO A 1 222 ? -17.451 -1.332 28.269 1.00 94.25 222 PRO A N 1
ATOM 1769 C CA . PRO A 1 222 ? -17.335 -2.552 29.056 1.00 94.25 222 PRO A CA 1
ATOM 1770 C C . PRO A 1 222 ? -15.928 -3.135 29.027 1.00 94.25 222 PRO A C 1
ATOM 1772 O O . PRO A 1 222 ? -15.344 -3.326 27.957 1.00 94.25 222 PRO A O 1
ATOM 1775 N N . LEU A 1 223 ? -15.393 -3.422 30.214 1.00 93.00 223 LEU A N 1
ATOM 1776 C CA . LEU A 1 223 ? -14.077 -4.020 30.401 1.00 93.00 223 LEU A CA 1
ATOM 1777 C C . LEU A 1 223 ? -14.243 -5.366 31.100 1.00 93.00 223 LEU A C 1
ATOM 1779 O O . LEU A 1 223 ? -14.509 -5.409 32.299 1.00 93.00 223 LEU A O 1
ATOM 1783 N N . LEU A 1 224 ? -14.097 -6.447 30.341 1.00 93.19 224 LEU A N 1
ATOM 1784 C CA . LEU A 1 224 ? -14.396 -7.804 30.780 1.00 93.19 224 LEU A CA 1
ATOM 1785 C C . LEU A 1 224 ? -13.101 -8.606 30.975 1.00 93.19 224 LEU A C 1
ATOM 1787 O O . LEU A 1 224 ? -12.208 -8.550 30.120 1.00 93.19 224 LEU A O 1
ATOM 1791 N N . PRO A 1 225 ? -12.965 -9.377 32.064 1.00 90.12 225 PRO A N 1
ATOM 1792 C CA . PRO A 1 225 ? -11.852 -10.300 32.217 1.00 90.12 225 PRO A CA 1
ATOM 1793 C C . PRO A 1 225 ? -12.019 -11.501 31.277 1.00 90.12 225 PRO A C 1
ATOM 1795 O O . PRO A 1 225 ? -13.129 -11.968 31.020 1.00 90.12 225 PRO A O 1
ATOM 1798 N N . THR A 1 226 ? -10.903 -12.052 30.798 1.00 88.88 226 THR A N 1
ATOM 1799 C CA . THR A 1 226 ? -10.907 -13.264 29.955 1.00 88.88 226 THR A CA 1
ATOM 1800 C C . THR A 1 226 ? -11.643 -14.437 30.592 1.0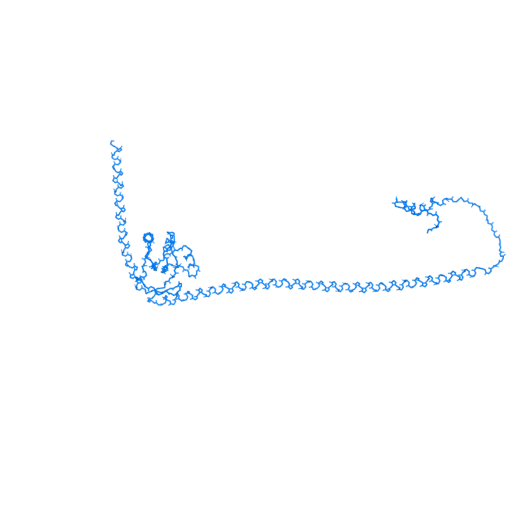0 88.88 226 THR A C 1
ATOM 1802 O O . THR A 1 226 ? -12.305 -15.187 29.880 1.00 88.88 226 THR A O 1
ATOM 1805 N N . ASP A 1 227 ? -11.571 -14.588 31.913 1.00 86.62 227 ASP A N 1
ATOM 1806 C CA . ASP A 1 227 ? -12.162 -15.732 32.612 1.00 86.62 227 ASP A CA 1
ATOM 1807 C C . ASP A 1 227 ? -13.694 -15.737 32.603 1.00 86.62 227 ASP A C 1
ATOM 1809 O O . ASP A 1 227 ? -14.284 -16.819 32.673 1.00 86.62 227 ASP A O 1
ATOM 1813 N N . ALA A 1 228 ? -14.320 -14.559 32.477 1.00 84.69 228 ALA A N 1
ATOM 1814 C CA . ALA A 1 228 ? -15.774 -14.418 32.403 1.00 84.69 228 ALA A CA 1
ATOM 1815 C C . ALA A 1 228 ? -16.325 -14.891 31.051 1.00 84.69 228 ALA A C 1
ATOM 1817 O O . ALA A 1 228 ? -17.369 -15.530 30.997 1.00 84.69 228 ALA A O 1
ATOM 1818 N N . VAL A 1 229 ? -15.599 -14.621 29.961 1.00 85.69 229 VAL A N 1
ATOM 1819 C CA . VAL A 1 229 ? -16.121 -14.796 28.594 1.00 85.69 229 VAL A CA 1
ATOM 1820 C C . VAL A 1 229 ? -15.464 -15.972 27.852 1.00 85.69 229 VAL A C 1
ATOM 1822 O O . VAL A 1 229 ? -16.064 -16.567 26.966 1.00 85.69 229 VAL A O 1
ATOM 1825 N N . ARG A 1 230 ? -14.231 -16.347 28.224 1.00 85.81 230 ARG A N 1
ATOM 1826 C CA . ARG A 1 230 ? -13.444 -17.479 27.684 1.00 85.81 230 ARG A CA 1
ATOM 1827 C C . ARG A 1 230 ? -13.455 -17.582 26.146 1.00 85.81 230 ARG A C 1
ATOM 1829 O O . ARG A 1 230 ? -13.938 -18.574 25.597 1.00 85.81 230 ARG A O 1
ATOM 1836 N N . PRO A 1 231 ? -12.912 -16.579 25.436 1.00 86.75 231 PRO A N 1
ATOM 1837 C CA . PRO A 1 231 ? -12.933 -16.551 23.974 1.00 86.75 231 PRO A CA 1
ATOM 1838 C C . PRO A 1 231 ? -12.052 -17.647 23.336 1.00 86.75 231 PRO A C 1
ATOM 1840 O O . PRO A 1 231 ? -10.935 -17.891 23.795 1.00 86.75 231 PRO A O 1
ATOM 1843 N N . ASP A 1 232 ? -12.510 -18.256 22.232 1.00 85.81 232 ASP A N 1
ATOM 1844 C CA . ASP A 1 232 ? -11.681 -19.107 21.356 1.00 85.81 232 ASP A CA 1
ATOM 1845 C C . ASP A 1 232 ? -10.952 -18.221 20.341 1.00 85.81 232 ASP A C 1
ATOM 1847 O O . ASP A 1 232 ? -11.560 -17.637 19.441 1.00 85.81 232 ASP A O 1
ATOM 1851 N N . ILE A 1 233 ? -9.635 -18.091 20.493 1.00 84.50 233 ILE A N 1
ATOM 1852 C CA . ILE A 1 233 ? -8.816 -17.171 19.703 1.00 84.50 233 ILE A CA 1
ATOM 1853 C C . ILE A 1 233 ? -8.029 -17.938 18.645 1.00 84.50 233 ILE A C 1
ATOM 1855 O O . ILE A 1 233 ? -7.185 -18.779 18.952 1.00 84.50 233 ILE A O 1
AT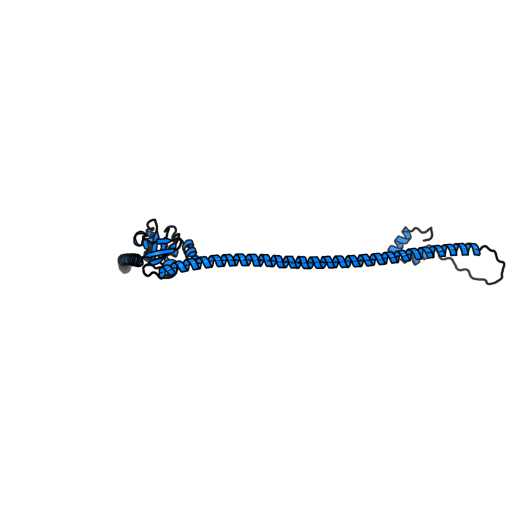OM 1859 N N . ARG A 1 234 ? -8.217 -17.565 17.375 1.00 79.69 234 ARG A N 1
ATOM 1860 C CA . ARG A 1 234 ? -7.498 -18.129 16.227 1.00 79.69 234 ARG A CA 1
ATOM 1861 C C . ARG A 1 234 ? -6.766 -17.033 15.463 1.00 79.69 234 ARG A C 1
ATOM 1863 O O . ARG A 1 234 ? -7.226 -16.490 14.459 1.00 79.69 234 ARG A O 1
ATOM 1870 N N . GLY A 1 235 ? -5.563 -16.717 15.935 1.00 80.81 235 GLY A N 1
ATOM 1871 C CA . GLY A 1 235 ? -4.710 -15.706 15.316 1.00 80.81 235 GLY A CA 1
ATOM 1872 C C . GLY A 1 235 ? -5.200 -14.289 15.613 1.00 80.81 235 GLY A C 1
ATOM 1873 O O . GLY A 1 235 ? -5.053 -13.823 16.736 1.00 80.81 235 GLY A O 1
ATOM 1874 N N . ARG A 1 236 ? -5.727 -13.581 14.601 1.00 78.44 236 ARG A N 1
ATOM 1875 C CA . ARG A 1 236 ? -6.184 -12.177 14.731 1.00 78.44 236 ARG A CA 1
ATOM 1876 C C . ARG A 1 236 ? -7.698 -12.013 14.896 1.00 78.44 236 ARG A C 1
ATOM 1878 O O . ARG A 1 236 ? -8.187 -10.898 15.062 1.00 78.44 236 ARG A O 1
ATOM 1885 N N . THR A 1 237 ? -8.424 -13.117 14.855 1.00 81.88 237 THR A N 1
ATOM 1886 C CA . THR A 1 237 ? -9.872 -13.192 15.052 1.00 81.88 237 THR A CA 1
ATOM 1887 C C . THR A 1 237 ? -10.165 -14.324 16.024 1.00 81.88 237 THR A C 1
ATOM 1889 O O . THR A 1 237 ? -9.362 -15.246 16.178 1.00 81.88 237 THR A O 1
ATOM 1892 N N . GLY A 1 238 ? -11.304 -14.261 16.685 1.00 85.44 238 GLY A N 1
ATOM 1893 C CA . GLY A 1 238 ? -11.788 -15.297 17.576 1.00 85.44 238 GLY A CA 1
ATOM 1894 C C . GLY A 1 238 ? -13.303 -15.338 17.574 1.00 85.44 238 GLY A C 1
ATOM 1895 O O . GLY A 1 238 ? -13.952 -14.571 16.863 1.00 85.44 238 GLY A O 1
ATOM 1896 N N . ALA A 1 239 ? -13.845 -16.229 18.381 1.00 86.31 239 ALA A N 1
ATOM 1897 C CA . ALA A 1 239 ? -15.269 -16.343 18.630 1.00 86.31 239 ALA A CA 1
ATOM 1898 C C . ALA A 1 239 ? -15.501 -16.461 20.131 1.00 86.31 239 ALA A C 1
ATOM 1900 O O . ALA A 1 239 ? -14.673 -17.011 20.863 1.00 86.31 239 ALA A O 1
ATOM 1901 N N . VAL A 1 240 ? -16.641 -15.969 20.586 1.00 90.06 240 VAL A N 1
ATOM 1902 C CA . VAL A 1 240 ? -17.103 -16.189 21.949 1.00 90.06 240 VAL A CA 1
ATOM 1903 C C . VAL A 1 240 ? -18.572 -16.528 21.953 1.00 90.06 240 VAL A C 1
ATOM 1905 O O . VAL A 1 240 ? -19.286 -16.095 21.058 1.00 90.06 240 VAL A O 1
ATOM 1908 N N . LYS A 1 241 ? -19.026 -17.305 22.935 1.00 88.31 241 LYS A N 1
ATOM 1909 C CA . LYS A 1 241 ? -20.448 -17.621 23.033 1.00 88.31 241 LYS A CA 1
ATOM 1910 C C . LYS A 1 241 ? -21.236 -16.348 23.319 1.00 88.31 241 LYS A C 1
ATOM 1912 O O . LYS A 1 241 ? -20.882 -15.614 24.246 1.00 88.31 241 LYS A O 1
ATOM 1917 N N . THR A 1 242 ? -22.280 -16.110 22.534 1.00 88.19 242 THR A N 1
ATOM 1918 C CA . THR A 1 242 ? -23.101 -14.897 22.625 1.00 88.19 242 THR A CA 1
ATOM 1919 C C . THR A 1 242 ? -23.708 -14.761 24.022 1.00 88.19 242 THR A C 1
ATOM 1921 O O . THR A 1 242 ? -23.504 -13.735 24.659 1.00 88.19 242 THR A O 1
ATOM 1924 N N . ASP A 1 243 ? -24.287 -15.834 24.567 1.00 89.75 243 ASP A N 1
ATOM 1925 C CA . ASP A 1 243 ? -24.886 -15.834 25.911 1.00 89.75 243 ASP A CA 1
ATOM 1926 C C . ASP A 1 243 ? -23.886 -15.414 27.000 1.00 89.75 243 ASP A C 1
ATOM 1928 O O . ASP A 1 243 ? -24.143 -14.503 27.778 1.00 89.75 243 ASP A O 1
ATOM 1932 N N . THR A 1 244 ? -22.687 -16.011 27.008 1.00 91.69 244 THR A N 1
ATOM 1933 C CA . THR A 1 244 ? -21.660 -15.701 28.024 1.00 91.69 244 THR A CA 1
ATOM 1934 C C . THR A 1 244 ? -21.155 -14.264 27.938 1.00 91.69 244 THR A C 1
ATOM 1936 O O . THR A 1 244 ? -20.752 -13.678 28.940 1.00 91.69 244 THR A O 1
ATOM 1939 N N . LEU A 1 245 ? -21.140 -13.700 26.730 1.00 91.81 245 LEU A N 1
ATOM 1940 C CA . LEU A 1 245 ? -20.761 -12.314 26.507 1.00 91.81 245 LEU A CA 1
ATOM 1941 C C . LEU A 1 245 ? -21.858 -11.368 26.987 1.00 91.81 245 LEU A C 1
ATOM 1943 O O . LEU A 1 245 ? -21.554 -10.366 27.630 1.00 91.81 245 LEU A O 1
ATOM 1947 N N . ASP A 1 246 ? -23.107 -11.684 26.674 1.00 91.88 246 ASP A N 1
ATOM 1948 C CA . ASP A 1 246 ? -24.262 -10.876 27.034 1.00 91.88 246 ASP A CA 1
ATOM 1949 C C . ASP A 1 246 ? -24.452 -10.843 28.555 1.00 91.88 246 ASP A C 1
ATOM 1951 O O . ASP A 1 246 ? -24.623 -9.758 29.113 1.00 91.88 246 ASP A O 1
ATOM 1955 N N . ASP A 1 247 ? -24.295 -11.987 29.227 1.00 93.31 247 ASP A N 1
ATOM 1956 C CA . ASP A 1 247 ? -24.314 -12.096 30.689 1.00 93.31 247 ASP A CA 1
ATOM 1957 C C . ASP A 1 247 ? -23.209 -11.243 31.334 1.00 93.31 247 ASP A C 1
ATOM 1959 O O . ASP A 1 247 ? -23.472 -10.454 32.243 1.00 93.31 247 ASP A O 1
ATOM 1963 N N . ALA A 1 248 ? -21.974 -11.328 30.822 1.00 93.56 248 ALA A N 1
ATOM 1964 C CA . ALA A 1 248 ? -20.847 -10.556 31.348 1.00 93.56 248 ALA A CA 1
ATOM 1965 C C . ALA A 1 248 ? -21.007 -9.039 31.125 1.00 93.56 248 ALA A C 1
ATOM 1967 O O . ALA A 1 248 ? -20.591 -8.231 31.959 1.00 93.56 248 ALA A O 1
ATOM 1968 N N . ILE A 1 249 ? -21.608 -8.627 30.002 1.00 93.50 249 ILE A N 1
ATOM 1969 C CA . ILE A 1 249 ? -21.934 -7.216 29.747 1.00 93.50 249 ILE A CA 1
ATOM 1970 C C . ILE A 1 249 ? -23.049 -6.751 30.688 1.00 93.50 249 ILE A C 1
ATOM 1972 O O . ILE A 1 249 ? -22.959 -5.642 31.213 1.00 93.50 249 ILE A O 1
ATOM 1976 N N . ALA A 1 250 ? -24.072 -7.577 30.919 1.00 93.75 250 ALA A N 1
ATOM 1977 C CA . ALA A 1 250 ? -25.172 -7.249 31.818 1.00 93.75 250 ALA A CA 1
ATOM 1978 C C . ALA A 1 250 ? -24.687 -7.054 33.263 1.00 93.75 250 ALA A C 1
ATOM 1980 O O . ALA A 1 250 ? -25.031 -6.048 33.884 1.00 93.75 250 ALA A O 1
ATOM 1981 N N . GLU A 1 251 ? -23.830 -7.950 33.760 1.00 93.75 251 GLU A N 1
ATOM 1982 C CA . GLU A 1 251 ? -23.195 -7.832 35.080 1.00 93.75 251 GLU A CA 1
ATOM 1983 C C . GLU A 1 251 ? -22.379 -6.532 35.187 1.00 93.75 251 GLU A C 1
ATOM 1985 O O . GLU A 1 251 ? -22.546 -5.745 36.122 1.00 93.75 251 GLU A O 1
ATOM 1990 N N . TRP A 1 252 ? -21.566 -6.225 34.171 1.00 94.75 252 TRP A N 1
ATOM 1991 C CA . TRP A 1 252 ? -20.801 -4.978 34.138 1.00 94.75 252 TRP A CA 1
ATOM 1992 C C . TRP A 1 252 ? -21.697 -3.728 34.107 1.00 94.75 252 TRP A C 1
ATOM 1994 O O . TRP A 1 252 ? -21.383 -2.717 34.743 1.00 94.75 252 TRP A O 1
ATOM 2004 N N . ASP A 1 253 ? -22.815 -3.769 33.380 1.00 92.94 253 ASP A N 1
ATOM 2005 C CA . ASP A 1 253 ? -23.779 -2.670 33.312 1.00 92.94 253 ASP A CA 1
ATOM 2006 C C . ASP A 1 253 ? -24.471 -2.421 34.659 1.00 92.94 253 ASP A C 1
ATOM 2008 O O . ASP A 1 253 ? -24.769 -1.267 34.995 1.00 92.94 253 ASP A O 1
ATOM 2012 N N . GLU A 1 254 ? -24.724 -3.471 35.442 1.00 93.44 254 GLU A N 1
ATOM 2013 C CA . GLU A 1 254 ? -25.206 -3.351 36.819 1.00 93.44 254 GLU A CA 1
ATOM 2014 C C . GLU A 1 254 ? -24.168 -2.657 37.705 1.00 93.44 254 GLU A C 1
ATOM 2016 O O . GLU A 1 254 ? -24.480 -1.617 38.299 1.00 93.44 254 GLU A O 1
ATOM 2021 N N . GLU A 1 255 ? -22.911 -3.108 37.676 1.00 92.00 255 GLU A N 1
ATOM 2022 C CA . GLU A 1 255 ? -21.815 -2.447 38.397 1.00 92.00 255 GLU A CA 1
ATOM 2023 C C . GLU A 1 255 ? -21.621 -0.982 37.971 1.00 92.00 255 GLU A C 1
ATOM 2025 O O . GLU A 1 255 ? -21.264 -0.118 38.780 1.00 92.00 255 GLU A O 1
ATOM 2030 N N . GLN A 1 256 ? -21.838 -0.655 36.691 1.00 92.69 256 GLN A N 1
ATOM 2031 C CA . GLN A 1 256 ? -21.749 0.728 36.224 1.00 92.69 256 GLN A CA 1
ATOM 2032 C C . GLN A 1 256 ? -22.881 1.609 36.720 1.00 92.69 256 GLN A C 1
ATOM 2034 O O . GLN A 1 256 ? -22.686 2.820 36.863 1.00 92.69 256 GLN A O 1
ATOM 2039 N N . LYS A 1 257 ? -24.079 1.059 36.921 1.00 91.44 257 LYS A N 1
ATOM 2040 C CA . LYS A 1 257 ? -25.188 1.824 37.502 1.00 91.44 257 LYS A CA 1
ATOM 2041 C C . LYS A 1 257 ? -24.867 2.176 38.948 1.00 91.44 257 LYS A C 1
ATOM 2043 O O . LYS A 1 257 ? -25.096 3.317 39.344 1.00 91.44 257 LYS A O 1
ATOM 2048 N N . GLU A 1 258 ? -24.304 1.240 39.706 1.00 91.31 258 GLU A N 1
ATOM 2049 C CA . GLU A 1 258 ? -23.858 1.482 41.081 1.00 91.31 258 GLU A CA 1
ATOM 2050 C C . GLU A 1 258 ? -22.745 2.528 41.133 1.00 91.31 258 GLU A C 1
ATOM 2052 O O . GLU A 1 258 ? -22.888 3.548 41.805 1.00 91.31 258 GLU A O 1
ATOM 2057 N N . TYR A 1 259 ? -21.707 2.364 40.312 1.00 90.12 259 TYR A N 1
ATOM 2058 C CA . TYR A 1 259 ? -20.605 3.322 40.226 1.00 90.12 259 TYR A CA 1
ATOM 2059 C C . TYR A 1 259 ? -21.062 4.742 39.877 1.00 90.12 259 TYR A C 1
ATOM 2061 O O . TYR A 1 259 ? -20.574 5.722 40.443 1.00 90.12 259 TYR A O 1
ATOM 2069 N N . ARG A 1 260 ? -22.023 4.874 38.955 1.00 90.06 260 ARG A N 1
ATOM 2070 C CA . ARG A 1 260 ? -22.613 6.174 38.610 1.00 90.06 260 ARG A CA 1
ATOM 2071 C C . ARG A 1 260 ? -23.371 6.782 39.787 1.00 90.06 260 ARG A C 1
ATOM 2073 O O . ARG A 1 260 ? -23.169 7.956 40.070 1.00 90.06 260 ARG A O 1
ATOM 2080 N N . ARG A 1 261 ? -24.167 5.991 40.516 1.00 90.69 261 ARG A N 1
ATOM 2081 C CA . ARG A 1 261 ? -24.883 6.460 41.718 1.00 90.69 261 ARG A CA 1
ATOM 2082 C C . ARG A 1 261 ? -23.925 6.956 42.801 1.00 90.69 261 ARG A C 1
ATOM 2084 O O . ARG A 1 261 ? -24.177 8.002 43.400 1.00 90.69 261 ARG A O 1
ATOM 2091 N N . GLU A 1 262 ? -22.824 6.246 43.032 1.00 90.06 262 GLU A N 1
ATOM 2092 C CA . GLU A 1 262 ? -21.788 6.673 43.980 1.00 90.06 262 GLU A CA 1
ATOM 2093 C C . GLU A 1 262 ? -21.143 7.994 43.543 1.00 90.06 262 GLU A C 1
ATOM 2095 O O . GLU A 1 262 ? -21.070 8.939 44.329 1.00 90.06 262 GLU A O 1
ATOM 2100 N N . LYS A 1 263 ? -20.748 8.107 42.268 1.00 88.75 263 LYS A N 1
ATOM 2101 C CA . LYS A 1 263 ? -20.146 9.333 41.719 1.00 88.75 263 LYS A CA 1
ATOM 2102 C C . LYS A 1 263 ? -21.091 10.527 41.746 1.00 88.75 263 LYS A C 1
ATOM 2104 O O . LYS A 1 263 ? -20.654 11.641 42.036 1.00 88.75 263 LYS A O 1
ATOM 2109 N N . ASP A 1 264 ? -22.370 10.304 41.472 1.00 88.12 264 ASP A N 1
ATOM 2110 C CA . ASP A 1 264 ? -23.392 11.342 41.551 1.00 88.12 264 ASP A CA 1
ATOM 2111 C C . ASP A 1 264 ? -23.580 11.813 42.999 1.00 88.12 264 ASP A C 1
ATOM 2113 O O . ASP A 1 264 ? -23.651 13.016 43.247 1.00 88.12 264 ASP A O 1
ATOM 2117 N N . THR A 1 265 ? -23.568 10.891 43.967 1.00 91.12 265 THR A N 1
ATOM 2118 C CA . THR A 1 265 ? -23.658 11.221 45.399 1.00 91.12 265 THR A CA 1
ATOM 2119 C C . THR A 1 265 ? -22.448 12.037 45.861 1.00 91.12 265 THR A C 1
ATOM 2121 O O . THR A 1 265 ? -22.620 13.111 46.438 1.00 91.12 265 THR A O 1
ATOM 2124 N N . GLU A 1 266 ? -21.227 11.604 45.527 1.00 89.38 266 GLU A N 1
ATOM 2125 C CA . GLU A 1 266 ? -19.995 12.354 45.819 1.00 89.38 266 GLU A CA 1
ATOM 2126 C C . GLU A 1 266 ? -20.023 13.766 45.210 1.00 89.38 266 GLU A C 1
ATOM 2128 O O . GLU A 1 266 ? -19.613 14.747 45.840 1.00 89.38 266 GLU A O 1
ATOM 2133 N N . ARG A 1 267 ? -20.530 13.892 43.977 1.00 88.25 267 ARG A N 1
ATOM 2134 C CA . ARG A 1 267 ? -20.656 15.181 43.290 1.00 88.25 267 ARG A CA 1
ATOM 2135 C C . ARG A 1 267 ? -21.661 16.097 43.981 1.00 88.25 267 ARG A C 1
ATOM 2137 O O . ARG A 1 267 ? -21.386 17.288 44.124 1.00 88.25 267 ARG A O 1
ATOM 2144 N N . LEU A 1 268 ? -22.803 15.566 44.414 1.00 91.31 268 LEU A N 1
ATOM 2145 C CA . LEU A 1 268 ? -23.798 16.330 45.168 1.00 91.31 268 LEU A CA 1
ATOM 2146 C C . LEU A 1 268 ? -23.219 16.823 46.496 1.00 91.31 268 LEU A C 1
ATOM 2148 O O . LEU A 1 268 ? -23.360 18.001 46.820 1.00 91.31 268 LEU A O 1
ATOM 2152 N N . GLU A 1 269 ? -22.508 15.971 47.235 1.00 91.06 269 GLU A N 1
ATOM 2153 C CA . GLU A 1 269 ? -21.838 16.371 48.477 1.00 91.06 269 GLU A CA 1
ATOM 2154 C C . GLU A 1 269 ? -20.803 17.479 48.262 1.00 91.06 269 GLU A C 1
ATOM 2156 O O . GLU A 1 269 ? -20.706 18.406 49.073 1.00 91.06 269 GLU A O 1
ATOM 2161 N N . TYR A 1 270 ? -20.033 17.403 47.173 1.00 90.38 270 TYR A N 1
ATOM 2162 C CA . TYR A 1 270 ? -19.089 18.453 46.802 1.00 90.38 270 TYR A CA 1
ATOM 2163 C C . TYR A 1 270 ? -19.804 19.787 46.545 1.00 90.38 270 TYR A C 1
ATOM 2165 O O . TYR A 1 270 ? -19.412 20.801 47.123 1.00 90.38 270 TYR A O 1
ATOM 2173 N N . LEU A 1 271 ? -20.898 19.776 45.775 1.00 89.94 271 LEU A N 1
ATOM 2174 C CA . LEU A 1 271 ? -21.709 20.970 45.508 1.00 89.94 271 LEU A CA 1
ATOM 2175 C C . LEU A 1 271 ? -22.311 21.559 46.792 1.00 89.94 271 LEU A C 1
ATOM 2177 O O . LEU A 1 271 ? -22.306 22.775 46.973 1.00 89.94 271 LEU A O 1
ATOM 2181 N N . PHE A 1 272 ? -22.778 20.719 47.723 1.00 88.25 272 PHE A N 1
ATOM 2182 C CA . PHE A 1 272 ? -23.268 21.187 49.024 1.00 88.25 272 PHE A CA 1
ATOM 2183 C C . PHE A 1 272 ? -22.169 21.857 49.854 1.00 88.25 272 PHE A C 1
ATOM 2185 O O . PHE A 1 272 ? -22.418 22.886 50.487 1.00 88.25 272 PHE A O 1
ATOM 2192 N N . LYS A 1 273 ? -20.952 21.297 49.860 1.00 88.81 273 LYS A N 1
ATOM 2193 C CA . LYS A 1 273 ? -19.798 21.884 50.559 1.00 88.81 273 LYS A CA 1
ATOM 2194 C C . LYS A 1 273 ? -19.387 23.218 49.941 1.00 88.81 273 LYS A C 1
ATOM 2196 O O . LYS A 1 273 ? -19.149 24.172 50.682 1.00 88.81 273 LYS A O 1
ATOM 2201 N N . GLU A 1 274 ? -19.338 23.294 48.615 1.00 87.94 274 GLU A N 1
ATOM 2202 C CA . GLU A 1 274 ? -19.022 24.520 47.883 1.00 87.94 274 GLU A CA 1
ATOM 2203 C C . GLU A 1 274 ? -20.057 25.609 48.183 1.00 87.94 274 GLU A C 1
ATOM 2205 O O . GLU A 1 274 ? -19.693 26.658 48.717 1.00 87.94 274 GLU A O 1
ATOM 2210 N N . TYR A 1 275 ? -21.347 25.304 48.008 1.00 87.38 275 TYR A N 1
ATOM 2211 C CA . TYR A 1 275 ? -22.449 26.222 48.296 1.00 87.38 275 TYR A CA 1
ATOM 2212 C C . TYR A 1 275 ? -22.453 26.711 49.752 1.00 87.38 275 TYR A C 1
ATOM 2214 O O . TYR A 1 275 ? -22.632 27.901 50.018 1.00 87.38 275 TYR A O 1
ATOM 2222 N N . ARG A 1 276 ? -22.206 25.816 50.719 1.00 85.75 276 ARG A N 1
ATOM 2223 C CA . ARG A 1 276 ? -22.077 26.194 52.134 1.00 85.75 276 ARG A CA 1
ATOM 2224 C C . ARG A 1 276 ? -20.910 27.158 52.351 1.00 85.75 276 ARG A C 1
ATOM 2226 O O . ARG A 1 276 ? -21.063 28.151 53.058 1.00 85.75 276 ARG A O 1
ATOM 2233 N N . SER A 1 277 ? -19.764 26.885 51.733 1.00 87.56 277 SER A N 1
ATOM 2234 C CA . SER A 1 277 ? -18.576 27.732 51.857 1.00 87.56 277 SER A CA 1
ATOM 2235 C C . SER A 1 277 ? -18.764 29.112 51.215 1.00 87.56 277 SER A C 1
ATOM 2237 O O . SER A 1 277 ? -18.251 30.103 51.733 1.00 87.56 277 SER A O 1
ATOM 2239 N N . GLU A 1 278 ? -19.513 29.202 50.113 1.00 82.25 278 GLU A N 1
ATOM 2240 C CA . GLU A 1 278 ? -19.850 30.469 49.460 1.00 82.25 278 GLU A CA 1
ATOM 2241 C C . GLU A 1 278 ? -20.830 31.288 50.301 1.00 82.25 278 GLU A C 1
ATOM 2243 O O . GLU A 1 278 ? -20.569 32.462 50.561 1.00 82.25 278 GLU A O 1
ATOM 2248 N N . ARG A 1 279 ? -21.877 30.655 50.845 1.00 80.38 279 ARG A N 1
ATOM 2249 C CA . ARG A 1 279 ? -22.815 31.297 51.782 1.00 80.38 279 ARG A CA 1
ATOM 2250 C C . ARG A 1 279 ? -22.114 31.848 53.025 1.00 80.38 279 ARG A C 1
ATOM 2252 O O . ARG A 1 279 ? -22.382 32.977 53.426 1.00 80.38 279 ARG A O 1
ATOM 2259 N N . GLU A 1 280 ? -21.192 31.095 53.624 1.00 78.38 280 GLU A N 1
ATOM 2260 C CA . GLU A 1 280 ? -20.409 31.569 54.778 1.00 78.38 280 GLU A CA 1
ATOM 2261 C C . GLU A 1 280 ? -19.515 32.775 54.424 1.00 78.38 280 GLU A C 1
ATOM 2263 O O . GLU A 1 280 ? -19.325 33.673 55.250 1.00 78.38 280 GLU A O 1
ATOM 2268 N N . LYS A 1 281 ? -18.990 32.838 53.192 1.00 79.19 281 LYS A N 1
ATOM 2269 C CA . LYS A 1 281 ? -18.208 33.985 52.696 1.00 79.19 281 LYS A CA 1
ATOM 2270 C C . LYS A 1 281 ? -19.078 35.211 52.412 1.00 79.19 281 LYS A C 1
ATOM 2272 O O . LYS A 1 281 ? -18.638 36.321 52.703 1.00 79.19 281 LYS A O 1
ATOM 2277 N N . GLU A 1 282 ? -20.282 35.034 51.870 1.00 75.31 282 GLU A N 1
ATOM 2278 C CA . GLU A 1 282 ? -21.237 36.127 51.637 1.00 75.31 282 GLU A CA 1
ATOM 2279 C C . GLU A 1 282 ? -21.701 36.757 52.951 1.00 75.31 282 GLU A C 1
ATOM 2281 O O . GLU A 1 282 ? -21.646 37.976 53.103 1.00 75.31 282 GLU A O 1
ATOM 2286 N N . VAL A 1 283 ? -22.061 35.930 53.938 1.00 76.75 283 VAL A N 1
ATOM 2287 C CA . VAL A 1 283 ? -22.478 36.403 55.267 1.00 76.75 283 VAL A CA 1
ATOM 2288 C C . VAL A 1 283 ? -21.349 37.165 55.972 1.00 76.75 283 VAL A C 1
ATOM 2290 O O . VAL A 1 283 ? -21.612 38.152 56.648 1.00 76.75 283 VAL A O 1
ATOM 2293 N N . ARG A 1 284 ? -20.082 36.775 55.774 1.00 66.69 284 ARG A N 1
ATOM 2294 C CA . ARG A 1 284 ? -18.916 37.505 56.311 1.00 66.69 284 ARG A CA 1
ATOM 2295 C C . ARG A 1 284 ? -18.560 38.795 55.564 1.00 66.69 284 ARG A C 1
ATOM 2297 O O . ARG A 1 284 ? -17.832 39.604 56.123 1.00 66.69 284 ARG A O 1
ATOM 2304 N N . ARG A 1 285 ? -18.993 38.975 54.311 1.00 64.50 285 ARG A N 1
ATOM 2305 C CA . ARG A 1 285 ? -18.750 40.205 53.527 1.00 64.50 285 ARG A CA 1
ATOM 2306 C C . ARG A 1 285 ? -19.879 41.229 53.637 1.00 64.50 285 ARG A C 1
ATOM 2308 O O . ARG A 1 285 ? -19.631 42.398 53.373 1.00 64.50 285 ARG A O 1
ATOM 2315 N N . GLY A 1 286 ? -21.096 40.785 53.947 1.00 58.78 286 GLY A N 1
ATOM 2316 C CA . GLY A 1 286 ? -22.280 41.640 54.081 1.00 58.78 286 GLY A CA 1
ATOM 2317 C C . GLY A 1 286 ? -22.640 42.036 55.517 1.00 58.78 286 GLY A C 1
ATOM 2318 O O . GLY A 1 286 ? -23.659 42.699 55.697 1.00 58.78 286 GLY A O 1
ATOM 2319 N N . GLY A 1 287 ? -21.857 41.604 56.512 1.00 50.75 287 GLY A N 1
ATOM 2320 C CA . GLY A 1 287 ? -21.992 41.976 57.926 1.00 50.75 287 GLY A CA 1
ATOM 2321 C C . GLY A 1 287 ? -20.909 42.932 58.403 1.00 50.75 287 GLY A C 1
ATOM 2322 O O . GLY A 1 287 ? -19.904 43.101 57.676 1.00 50.75 287 GLY A O 1
#

Secondary structure (DSSP, 8-state):
--TTS-HHHHHHHHHTT--HHHHHHHTT-PPPPPP-----------TTHHHHHHHHHHHHHHHHHHHHHHHHHHHHHHHHHHHHHHHHHHHHHHHHHHHHHHHHHHHHHHHHHHHHHHHHHHHHHHHHHHHHHHHHHHHHHHHTSTTEEEEEEESSSSHHHHHHHHHHT---TT-EEEES---S--HHHHHHHHHHT--EEEEPSSPPPHHHHHHHHHTT--EEEHHHH--EEETTEEEEEHHHHHHHHHHHHHHHHHHHHHHHHHHHHHHHHHHHHHHHHHHHH--